Protein AF-A0A9W6ATG1-F1 (afdb_monomer_lite)

Foldseek 3Di:
DVVVVLVLLVQLDDPLCNLVVVLVVVLVVLVVLLVLLVLLLVLVVPDDPCSVVVSVVVVVVVVVVVVVVVVPDQDRLLVCLVVVNLVSSLVNLCVSVVHDSPPPVSVVVSVVSNCVVVVCPDDDDPVCLPPDDPVVNVVVVVVVVVVVVVVVVVCPVVCSVCQLVCCCPVVVDDSSVSSVVSSVVSVVVSVVSVVPNPDPPPPPDD

Secondary structure (DSSP, 8-state):
-TTHHHHHHHHHS-TTTHHHHHHHHHHHHHHHHHHHHHHHHHHTTS-STHHHHHHHHHHHHHHHHHHHHHTTSPPPHHHHHHTT-HHHHHHHHHHHHT--TT-HHHHHHHHHHHHHHHT-PPP--GGGTTS--TT-HHHHHHHHHHHHHHHHHTTHHHHHHHHHHHHHHTT---HHHHHHHHHHHHHHHHHHHHHTSPP-------

Sequence (206 aa):
MTTTVPVYQAELCEARKRGMYVCTQPLAVGVGITIAYWYDYGMSYVDGPINWRLPIASQVIIAILVIILILGLPENPRWLCRQHRRQEALQVLSDFYDLPLDHPTVTQEAENIFRAIDDGRPEYKWSEIFKKDELHTGRRILLAYGLQFTNQMGGAPLIVTYVTTVLEDNVGLDAKLSLLLSGVIQLMFVIGAEEFRPIPTAATER

pLDDT: mean 77.66, std 10.46, range [37.69, 90.88]

Organism: Aspergillus tubingensis (NCBI:txid5068)

Radius of gyration: 22.86 Å; chains: 1; bounding box: 51×44×65 Å

Structure (mmCIF, N/CA/C/O backbone):
data_AF-A0A9W6ATG1-F1
#
_entry.id   AF-A0A9W6ATG1-F1
#
loop_
_atom_site.group_PDB
_atom_site.id
_atom_site.type_symbol
_atom_site.label_atom_id
_atom_site.label_alt_id
_atom_site.label_comp_id
_atom_site.label_asym_id
_atom_site.label_entity_id
_atom_site.label_seq_id
_atom_site.pdbx_PDB_ins_code
_atom_site.Cartn_x
_atom_site.Cartn_y
_atom_site.Cartn_z
_atom_site.occupancy
_atom_site.B_iso_or_equiv
_atom_site.auth_seq_id
_atom_site.auth_comp_id
_atom_site.auth_asym_id
_atom_site.auth_atom_id
_atom_site.pdbx_PDB_model_num
ATOM 1 N N . MET A 1 1 ? -9.962 3.388 -3.260 1.00 46.47 1 MET A N 1
ATOM 2 C CA . MET A 1 1 ? -9.546 2.096 -2.666 1.00 46.47 1 MET A CA 1
ATOM 3 C C . MET A 1 1 ? -8.528 2.232 -1.527 1.00 46.47 1 MET A C 1
ATOM 5 O O . MET A 1 1 ? -8.363 1.280 -0.782 1.00 46.47 1 MET A O 1
ATOM 9 N N . THR A 1 2 ? -7.889 3.390 -1.319 1.00 53.38 2 THR A N 1
ATOM 10 C CA . THR A 1 2 ? -6.839 3.568 -0.294 1.00 53.38 2 THR A CA 1
ATOM 11 C C . THR A 1 2 ? -7.344 3.798 1.130 1.00 53.38 2 THR A C 1
ATOM 13 O O . THR A 1 2 ? -6.569 3.643 2.063 1.00 53.38 2 THR A O 1
ATOM 16 N N . THR A 1 3 ? -8.617 4.148 1.328 1.00 62.12 3 THR A N 1
ATOM 17 C CA . THR A 1 3 ? -9.191 4.321 2.673 1.00 62.12 3 THR A CA 1
ATOM 18 C C . THR A 1 3 ? -9.769 3.028 3.237 1.00 62.12 3 THR A C 1
ATOM 20 O O . THR A 1 3 ? -9.717 2.812 4.439 1.00 62.12 3 THR A O 1
ATOM 23 N N . THR A 1 4 ? -10.280 2.140 2.383 1.00 66.50 4 THR A N 1
ATOM 24 C CA . THR A 1 4 ? -10.968 0.916 2.814 1.00 66.50 4 THR A CA 1
ATOM 25 C C . THR A 1 4 ? -10.006 -0.139 3.351 1.00 66.50 4 THR A C 1
ATOM 27 O O . THR A 1 4 ? -10.291 -0.739 4.377 1.00 66.50 4 THR A O 1
ATOM 30 N N . VAL A 1 5 ? -8.855 -0.338 2.703 1.00 69.25 5 VAL A N 1
ATOM 31 C CA . VAL A 1 5 ? -7.861 -1.351 3.104 1.00 69.25 5 VAL A CA 1
ATOM 32 C C . VAL A 1 5 ? -7.287 -1.103 4.506 1.00 69.25 5 VAL A C 1
ATOM 34 O O . VAL A 1 5 ? -7.370 -2.012 5.330 1.00 69.25 5 VAL A O 1
ATOM 37 N N . PRO A 1 6 ? -6.760 0.092 4.842 1.00 66.81 6 PRO A N 1
ATOM 38 C CA . PRO A 1 6 ? -6.225 0.335 6.179 1.00 66.81 6 PRO A CA 1
ATOM 39 C C . PRO A 1 6 ? -7.318 0.353 7.249 1.00 66.81 6 PRO A C 1
ATOM 41 O O . PRO A 1 6 ? -7.046 -0.017 8.384 1.00 66.81 6 PRO A O 1
ATOM 44 N N . VAL A 1 7 ? -8.553 0.744 6.908 1.00 73.00 7 VAL A N 1
ATOM 45 C CA . VAL A 1 7 ? -9.693 0.660 7.835 1.00 73.00 7 VAL A CA 1
ATOM 46 C C . VAL A 1 7 ? -10.040 -0.800 8.112 1.00 73.00 7 VAL A C 1
ATOM 48 O O . VAL A 1 7 ? -10.084 -1.189 9.272 1.00 73.00 7 VAL A O 1
ATOM 51 N N . TYR A 1 8 ? -10.164 -1.627 7.073 1.00 71.69 8 TYR A N 1
ATOM 52 C CA . TYR A 1 8 ? -10.400 -3.065 7.202 1.00 71.69 8 TYR A CA 1
ATOM 53 C C . TYR A 1 8 ? -9.298 -3.752 8.021 1.00 71.69 8 TYR A C 1
ATOM 55 O O . TYR A 1 8 ? -9.581 -4.512 8.944 1.00 71.69 8 TYR A O 1
ATOM 63 N N . GLN A 1 9 ? -8.032 -3.420 7.753 1.00 69.50 9 GLN A N 1
ATOM 64 C CA . GLN A 1 9 ? -6.904 -3.918 8.537 1.00 69.50 9 GLN A CA 1
ATOM 65 C C . GLN A 1 9 ? -6.949 -3.423 9.982 1.00 69.50 9 GLN A C 1
ATOM 67 O O . GLN A 1 9 ? -6.769 -4.222 10.890 1.00 69.50 9 GLN A O 1
ATOM 72 N N . ALA A 1 10 ? -7.204 -2.140 10.237 1.00 67.81 10 ALA A N 1
ATOM 73 C CA . ALA A 1 10 ? -7.292 -1.625 11.601 1.00 67.81 10 ALA A CA 1
ATOM 74 C C . ALA A 1 10 ? -8.446 -2.271 12.382 1.00 67.81 10 ALA A C 1
ATOM 76 O O . ALA A 1 10 ? -8.312 -2.503 13.581 1.00 67.81 10 ALA A O 1
ATOM 77 N N . GLU A 1 11 ? -9.557 -2.575 11.718 1.00 69.62 11 GLU A N 1
ATOM 78 C CA . GLU A 1 11 ? -10.749 -3.159 12.332 1.00 69.62 11 GLU A CA 1
ATOM 79 C C . GLU A 1 11 ? -10.598 -4.648 12.629 1.00 69.62 11 GLU A C 1
ATOM 81 O O . GLU A 1 11 ? -11.068 -5.081 13.676 1.00 69.62 11 GLU A O 1
ATOM 86 N N . LEU A 1 12 ? -9.903 -5.400 11.773 1.00 66.00 12 LEU A N 1
ATOM 87 C CA . LEU A 1 12 ? -9.610 -6.810 12.026 1.00 66.00 12 LEU A CA 1
ATOM 88 C C . LEU A 1 12 ? -8.374 -7.005 12.903 1.00 66.00 12 LEU A C 1
ATOM 90 O O . LEU A 1 12 ? -8.323 -7.940 13.680 1.00 66.00 12 LEU A O 1
ATOM 94 N N . CYS A 1 13 ? -7.361 -6.144 12.841 1.00 63.78 13 CYS A N 1
ATOM 95 C CA . CYS A 1 13 ? -6.124 -6.390 13.577 1.00 63.78 13 CYS A CA 1
ATOM 96 C C . CYS A 1 13 ? -6.298 -6.220 15.089 1.00 63.78 13 CYS A C 1
ATOM 98 O O . CYS A 1 13 ? -6.646 -5.140 15.580 1.00 63.78 13 CYS A O 1
ATOM 100 N N . GLU A 1 14 ? -5.899 -7.258 15.823 1.00 64.31 14 GLU A N 1
ATOM 101 C CA . GLU A 1 14 ? -5.725 -7.234 17.271 1.00 64.31 14 GLU A CA 1
ATOM 102 C C . GLU A 1 14 ? -4.800 -6.077 17.689 1.00 64.31 14 GLU A C 1
ATOM 104 O O . GLU A 1 14 ? -3.749 -5.847 17.076 1.00 64.31 14 GLU A O 1
ATOM 109 N N . ALA A 1 15 ? -5.167 -5.352 18.754 1.00 62.50 15 ALA A N 1
ATOM 110 C CA . ALA A 1 15 ? -4.489 -4.125 19.183 1.00 62.50 15 ALA A CA 1
ATOM 111 C C . ALA A 1 15 ? -2.963 -4.278 19.336 1.00 62.50 15 ALA A C 1
ATOM 113 O O . ALA A 1 15 ? -2.217 -3.348 19.030 1.00 62.50 15 ALA A O 1
ATOM 114 N N . ARG A 1 16 ? -2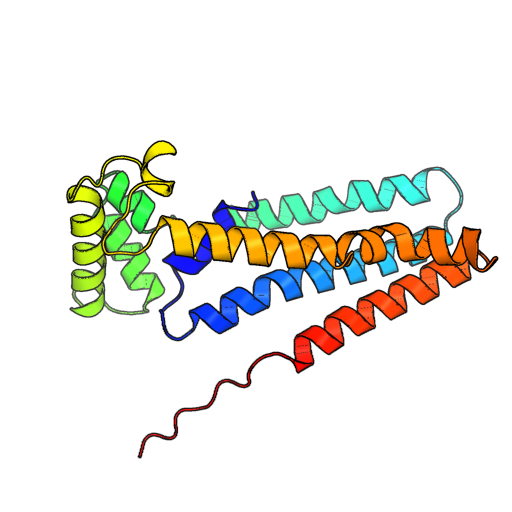.496 -5.471 19.732 1.00 65.94 16 ARG A N 1
ATOM 115 C CA . ARG A 1 16 ? -1.076 -5.805 19.911 1.00 65.94 16 ARG A CA 1
ATOM 116 C C . ARG A 1 16 ? -0.294 -5.916 18.596 1.00 65.94 16 ARG A C 1
ATOM 118 O O . ARG A 1 16 ? 0.891 -5.599 18.572 1.00 65.94 16 ARG A O 1
ATOM 125 N N . LYS A 1 17 ? -0.930 -6.352 17.504 1.00 67.44 17 LYS A N 1
ATOM 126 C CA . LYS A 1 17 ? -0.271 -6.594 16.204 1.00 67.44 17 LYS A CA 1
ATOM 127 C C . LYS A 1 17 ? -0.505 -5.476 15.186 1.00 67.44 17 LYS A C 1
ATOM 129 O O . LYS A 1 17 ? 0.176 -5.442 14.162 1.00 67.44 17 LYS A O 1
ATOM 134 N N . ARG A 1 18 ? -1.407 -4.527 15.473 1.00 68.69 18 ARG A N 1
ATOM 135 C CA . ARG A 1 18 ? -1.742 -3.390 14.591 1.00 68.69 18 ARG A CA 1
ATOM 136 C C . ARG A 1 18 ? -0.519 -2.666 14.025 1.00 68.69 18 ARG A C 1
ATOM 138 O O . ARG A 1 18 ? -0.483 -2.412 12.829 1.00 68.69 18 ARG A O 1
ATOM 145 N N . GLY A 1 19 ? 0.499 -2.392 14.845 1.00 65.94 19 GLY A N 1
ATOM 146 C CA . GLY A 1 19 ? 1.717 -1.709 14.388 1.00 65.94 19 GLY A CA 1
ATOM 147 C C . GLY A 1 19 ? 2.466 -2.465 13.283 1.00 65.94 19 GLY A C 1
ATOM 148 O O . GLY A 1 19 ? 2.900 -1.862 12.307 1.00 65.94 19 GLY A O 1
ATOM 149 N N . MET A 1 20 ? 2.544 -3.795 13.380 1.00 69.06 20 MET A N 1
ATOM 150 C CA . MET A 1 20 ? 3.215 -4.631 12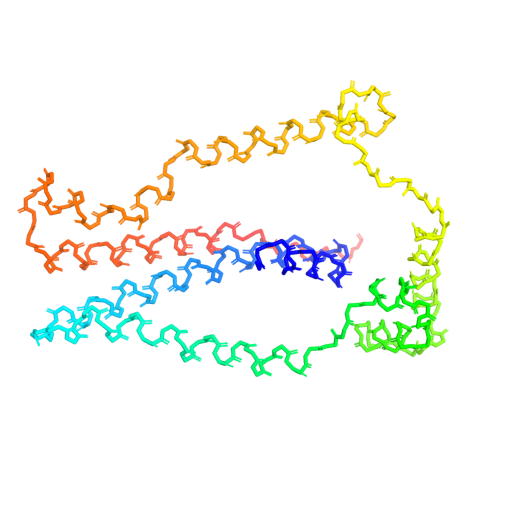.381 1.00 69.06 20 MET A CA 1
ATOM 151 C C . MET A 1 20 ? 2.460 -4.635 11.046 1.00 69.06 20 MET A C 1
ATOM 153 O O . MET A 1 20 ? 3.070 -4.482 9.985 1.00 69.06 20 MET A O 1
ATOM 157 N N . TYR A 1 21 ? 1.132 -4.768 11.084 1.00 72.00 21 TYR A N 1
ATOM 158 C CA . TYR A 1 21 ? 0.308 -4.745 9.873 1.00 72.00 21 TYR A CA 1
ATOM 159 C C . TYR A 1 21 ? 0.347 -3.378 9.181 1.00 72.00 21 TYR A C 1
ATOM 161 O O . TYR A 1 21 ? 0.515 -3.319 7.962 1.00 72.00 21 TYR A O 1
ATOM 169 N N . VAL A 1 22 ? 0.331 -2.287 9.956 1.00 71.19 22 VAL A N 1
ATOM 170 C CA . VAL A 1 22 ? 0.460 -0.916 9.436 1.00 71.19 22 VAL A CA 1
ATOM 171 C C . VAL A 1 22 ? 1.791 -0.707 8.707 1.00 71.19 22 VAL A C 1
ATOM 173 O O . VAL A 1 22 ? 1.800 -0.094 7.644 1.00 71.19 22 VAL A O 1
ATOM 176 N N . CYS A 1 23 ? 2.901 -1.259 9.207 1.00 72.50 23 CYS A N 1
ATOM 177 C CA . CYS A 1 23 ? 4.199 -1.190 8.521 1.00 72.50 23 CYS A CA 1
ATOM 178 C C . CYS A 1 23 ? 4.280 -2.086 7.273 1.00 72.50 23 CYS A C 1
ATOM 180 O O . CYS A 1 23 ? 5.081 -1.831 6.380 1.00 72.50 23 CYS A O 1
ATOM 182 N N . THR A 1 24 ? 3.459 -3.132 7.182 1.00 77.69 24 THR A N 1
ATOM 183 C CA . THR A 1 24 ? 3.503 -4.087 6.061 1.00 77.69 24 THR A CA 1
ATOM 184 C C . THR A 1 24 ? 2.875 -3.512 4.790 1.00 77.69 24 THR A C 1
ATOM 186 O O . THR A 1 24 ? 3.322 -3.823 3.688 1.00 77.69 24 THR A O 1
ATOM 189 N N . GLN A 1 25 ? 1.884 -2.627 4.924 1.00 78.56 25 GLN A N 1
ATOM 190 C CA . GLN A 1 25 ? 1.238 -1.972 3.785 1.00 78.56 25 GLN A CA 1
ATOM 191 C C . GLN A 1 25 ? 2.210 -1.127 2.928 1.00 78.56 25 GLN A C 1
ATOM 193 O O . GLN A 1 25 ? 2.292 -1.379 1.726 1.00 78.56 25 GLN A O 1
ATOM 198 N N . PRO A 1 26 ? 2.959 -0.144 3.473 1.00 78.19 26 PRO A N 1
ATOM 199 C CA . PRO A 1 26 ? 3.900 0.642 2.674 1.00 78.19 26 PRO A CA 1
ATOM 200 C C . PRO A 1 26 ? 5.060 -0.201 2.127 1.00 78.19 26 PRO A C 1
ATOM 202 O O . PRO A 1 26 ? 5.523 0.078 1.025 1.00 78.19 26 PRO A O 1
ATOM 205 N N . LEU A 1 27 ? 5.477 -1.264 2.829 1.00 82.62 27 LEU A N 1
ATOM 206 C CA . LEU A 1 27 ? 6.459 -2.222 2.309 1.00 82.62 27 LEU A CA 1
ATOM 207 C C . LEU A 1 27 ? 5.946 -2.933 1.052 1.00 82.62 27 LEU A C 1
ATOM 209 O O . LEU A 1 27 ? 6.652 -2.982 0.050 1.00 82.62 27 LEU A O 1
ATOM 213 N N . ALA A 1 28 ? 4.705 -3.428 1.070 1.00 83.62 28 ALA A N 1
ATOM 214 C CA . ALA A 1 28 ? 4.098 -4.072 -0.095 1.00 83.62 28 ALA A CA 1
ATOM 215 C C . ALA A 1 28 ? 3.990 -3.113 -1.295 1.00 83.62 28 ALA A C 1
ATOM 217 O O . ALA A 1 28 ? 4.250 -3.511 -2.430 1.00 83.62 28 ALA A O 1
ATOM 218 N N . VAL A 1 29 ? 3.662 -1.839 -1.044 1.00 84.06 29 VAL A N 1
ATOM 219 C CA . VAL A 1 29 ? 3.660 -0.797 -2.084 1.00 84.06 29 VAL A CA 1
ATOM 220 C C . VAL A 1 29 ? 5.069 -0.569 -2.636 1.00 84.06 29 VAL A C 1
ATOM 222 O O . VAL A 1 29 ? 5.237 -0.540 -3.853 1.00 84.06 29 VAL A O 1
ATOM 225 N N . GLY A 1 30 ? 6.081 -0.458 -1.769 1.00 85.69 30 GLY A N 1
ATOM 226 C CA . GLY A 1 30 ? 7.480 -0.298 -2.175 1.00 85.69 30 GLY A CA 1
ATOM 227 C C . GLY A 1 30 ? 7.970 -1.453 -3.047 1.00 85.69 30 GLY A C 1
ATOM 228 O O . GLY A 1 30 ? 8.478 -1.218 -4.138 1.00 85.69 30 GLY A O 1
ATOM 229 N N . VAL A 1 31 ? 7.723 -2.698 -2.627 1.00 87.38 31 VAL A N 1
ATOM 230 C CA . VAL A 1 31 ? 8.052 -3.904 -3.407 1.00 87.38 31 VAL A CA 1
ATOM 231 C C . VAL A 1 31 ? 7.367 -3.884 -4.777 1.00 87.38 31 VAL A C 1
ATOM 233 O O . VAL A 1 31 ? 8.008 -4.174 -5.786 1.00 87.38 31 VAL A O 1
ATOM 236 N N . GLY A 1 32 ? 6.086 -3.503 -4.836 1.00 87.06 32 GLY A N 1
ATOM 237 C CA . GLY A 1 32 ? 5.352 -3.379 -6.097 1.00 87.06 32 GLY A CA 1
ATOM 238 C C . GLY A 1 32 ? 5.969 -2.350 -7.049 1.00 87.06 32 GLY A C 1
ATOM 239 O O . GLY A 1 32 ? 6.125 -2.632 -8.236 1.00 87.06 32 GLY A O 1
ATOM 240 N N . ILE A 1 33 ? 6.381 -1.190 -6.524 1.00 86.69 33 ILE A N 1
ATOM 241 C CA . ILE A 1 33 ? 7.082 -0.153 -7.295 1.00 86.69 33 ILE A CA 1
ATOM 242 C C . ILE A 1 33 ? 8.424 -0.686 -7.809 1.00 86.69 33 ILE A C 1
ATOM 244 O O . ILE A 1 33 ? 8.723 -0.533 -8.990 1.00 86.69 33 ILE A O 1
ATOM 248 N N . THR A 1 34 ? 9.214 -1.361 -6.971 1.00 87.06 34 THR A N 1
ATOM 249 C CA . THR A 1 34 ? 10.497 -1.948 -7.385 1.00 87.06 34 THR A CA 1
ATOM 250 C C . THR A 1 34 ? 10.312 -2.959 -8.517 1.00 87.06 34 THR A C 1
ATOM 252 O O . THR A 1 34 ? 11.019 -2.879 -9.518 1.00 87.06 34 THR A O 1
ATOM 255 N N . ILE A 1 35 ? 9.338 -3.871 -8.409 1.00 88.56 35 ILE A N 1
ATOM 256 C CA . ILE A 1 35 ? 9.039 -4.847 -9.471 1.00 88.56 35 ILE A CA 1
ATOM 257 C C . ILE A 1 35 ? 8.654 -4.134 -10.772 1.00 88.56 35 ILE A C 1
ATOM 259 O O . ILE A 1 35 ? 9.136 -4.530 -11.831 1.00 88.56 35 ILE A O 1
ATOM 263 N N . ALA A 1 36 ? 7.840 -3.076 -10.703 1.00 87.25 36 ALA A N 1
ATOM 264 C CA . ALA A 1 36 ? 7.462 -2.293 -11.878 1.00 87.25 36 ALA A CA 1
ATOM 265 C C . ALA A 1 36 ? 8.686 -1.661 -12.563 1.00 87.25 36 ALA A C 1
ATOM 267 O O . ALA A 1 36 ? 8.847 -1.812 -13.769 1.00 87.25 36 ALA A O 1
ATOM 268 N N . TYR A 1 37 ? 9.606 -1.066 -11.798 1.00 85.44 37 TYR A N 1
ATOM 269 C CA . TYR A 1 37 ? 10.844 -0.492 -12.339 1.00 85.44 37 TYR A CA 1
ATOM 270 C C . TYR A 1 37 ? 11.738 -1.528 -13.036 1.00 85.44 37 TYR A C 1
ATOM 272 O O . TYR A 1 37 ? 12.278 -1.264 -14.110 1.00 85.44 37 TYR A O 1
ATOM 280 N N . TRP A 1 38 ? 11.881 -2.723 -12.456 1.00 85.94 38 TRP A N 1
ATOM 281 C CA . TRP A 1 38 ? 12.635 -3.814 -13.084 1.00 85.94 38 TRP A CA 1
ATOM 282 C C . TRP A 1 38 ? 11.932 -4.377 -14.320 1.00 85.94 38 TRP A C 1
ATOM 284 O O . TRP A 1 38 ? 12.590 -4.757 -15.290 1.00 85.94 38 TRP A O 1
ATOM 294 N N . TYR A 1 39 ? 10.602 -4.408 -14.306 1.00 86.25 39 TYR A N 1
ATOM 295 C CA . TYR A 1 39 ? 9.802 -4.813 -15.454 1.00 86.25 39 TYR A CA 1
ATOM 296 C C . TYR A 1 39 ? 9.943 -3.821 -16.617 1.00 86.25 39 TYR A C 1
ATOM 298 O O . TYR A 1 39 ? 10.200 -4.236 -17.747 1.00 86.25 39 TYR A O 1
ATOM 306 N N . ASP A 1 40 ? 9.871 -2.519 -16.336 1.00 84.56 40 ASP A N 1
ATOM 307 C CA . ASP A 1 40 ? 10.075 -1.452 -17.322 1.00 84.56 40 ASP A CA 1
ATOM 308 C C . ASP A 1 40 ? 11.505 -1.465 -17.877 1.00 84.56 40 ASP A C 1
ATOM 310 O O . ASP A 1 40 ? 11.710 -1.315 -19.084 1.00 84.56 40 ASP A O 1
ATOM 314 N N . TYR A 1 41 ? 12.502 -1.748 -17.032 1.00 84.50 41 TYR A N 1
ATOM 315 C CA . TYR A 1 41 ? 13.873 -1.974 -17.486 1.00 84.50 41 TYR A CA 1
ATOM 316 C C . TYR A 1 41 ? 13.974 -3.168 -18.447 1.00 84.50 41 TYR A C 1
ATOM 318 O O . TYR A 1 41 ? 14.598 -3.054 -19.501 1.00 84.50 41 TYR A O 1
ATOM 326 N N . GLY A 1 42 ? 13.317 -4.292 -18.144 1.00 83.88 42 GLY A N 1
ATOM 327 C CA . GLY A 1 42 ? 13.258 -5.449 -19.045 1.00 83.88 42 GLY A CA 1
ATOM 328 C C . GLY A 1 42 ? 12.588 -5.129 -20.386 1.00 83.88 42 GLY A C 1
ATOM 329 O O . GLY A 1 42 ? 13.069 -5.545 -21.441 1.00 83.88 42 GLY A O 1
ATOM 330 N N . MET A 1 43 ? 11.526 -4.323 -20.363 1.00 84.06 43 MET A N 1
ATOM 331 C CA . MET A 1 43 ? 10.820 -3.880 -21.570 1.00 84.06 43 MET A CA 1
ATOM 332 C C . MET A 1 43 ? 11.586 -2.820 -22.374 1.00 84.06 43 MET A C 1
ATOM 334 O O . MET A 1 43 ? 11.305 -2.654 -23.559 1.00 84.06 43 MET A O 1
ATOM 338 N N . SER A 1 44 ? 12.597 -2.162 -21.794 1.00 81.25 44 SER A N 1
ATOM 339 C CA . SER A 1 44 ? 13.460 -1.199 -22.503 1.00 81.25 44 SER A CA 1
ATOM 340 C C . SER A 1 44 ? 14.328 -1.827 -23.607 1.00 81.25 44 SER A C 1
ATOM 342 O O . SER A 1 44 ? 14.864 -1.117 -24.458 1.00 81.25 44 SER A O 1
ATOM 344 N N . TYR A 1 45 ? 14.464 -3.158 -23.619 1.00 81.06 45 TYR A N 1
ATOM 345 C CA . TYR A 1 45 ? 15.158 -3.910 -24.671 1.00 81.06 45 TYR A CA 1
ATOM 346 C C . TYR A 1 45 ? 14.255 -4.272 -25.855 1.00 81.06 45 TYR A C 1
ATOM 348 O O . TYR A 1 45 ? 14.748 -4.782 -26.861 1.00 81.06 45 TYR A O 1
ATOM 356 N N . VAL A 1 46 ? 12.945 -4.049 -25.732 1.00 82.69 46 VAL A N 1
ATOM 357 C CA . VAL A 1 46 ? 11.965 -4.364 -26.768 1.00 82.69 46 VAL A CA 1
ATOM 358 C C . VAL A 1 46 ? 11.648 -3.095 -27.548 1.00 82.69 46 VAL A C 1
ATOM 360 O O . VAL A 1 46 ? 11.201 -2.099 -26.981 1.00 82.69 46 VAL A O 1
ATOM 363 N N . ASP A 1 47 ? 11.847 -3.136 -28.862 1.00 77.69 47 ASP A N 1
ATOM 364 C CA . ASP A 1 47 ? 11.536 -2.007 -29.732 1.00 77.69 47 ASP A CA 1
ATOM 365 C C . ASP A 1 47 ? 10.040 -1.938 -30.082 1.00 77.69 47 ASP A C 1
ATOM 367 O O . ASP A 1 47 ? 9.342 -2.946 -30.230 1.00 77.69 47 ASP A O 1
ATOM 371 N N . GLY A 1 48 ? 9.548 -0.712 -30.270 1.00 82.50 48 GLY A N 1
ATOM 372 C CA . GLY A 1 48 ? 8.183 -0.433 -30.715 1.00 82.50 48 GLY A CA 1
ATOM 373 C C . GLY A 1 48 ? 7.183 -0.170 -29.581 1.00 82.50 48 GLY A C 1
ATOM 374 O O . GLY A 1 48 ? 7.520 -0.231 -28.404 1.00 82.50 48 GLY A O 1
ATOM 375 N N . PRO A 1 49 ? 5.910 0.117 -29.915 1.00 81.38 49 PRO A N 1
ATOM 376 C CA . PRO A 1 49 ? 4.901 0.599 -28.962 1.00 81.38 49 PRO A CA 1
ATOM 377 C C . PRO A 1 49 ? 4.490 -0.432 -27.902 1.00 81.38 49 PRO A C 1
ATOM 379 O O . PRO A 1 49 ? 3.688 -0.126 -27.023 1.00 81.38 49 PRO A O 1
ATOM 382 N N . ILE A 1 50 ? 4.985 -1.666 -27.998 1.00 82.50 50 ILE A N 1
ATOM 383 C CA . ILE A 1 50 ? 4.731 -2.712 -27.011 1.00 82.50 50 ILE A CA 1
ATOM 384 C C . ILE A 1 50 ? 5.494 -2.467 -25.702 1.00 82.50 50 ILE A C 1
ATOM 386 O O . ILE A 1 50 ? 5.016 -2.891 -24.651 1.00 82.50 50 ILE A O 1
ATOM 390 N N . ASN A 1 51 ? 6.612 -1.734 -25.750 1.00 82.38 51 ASN A N 1
ATOM 391 C CA . ASN A 1 51 ? 7.470 -1.455 -24.598 1.00 82.38 51 ASN A CA 1
ATOM 392 C C . ASN A 1 51 ? 6.748 -0.727 -23.454 1.00 82.38 51 ASN A C 1
ATOM 394 O O . ASN A 1 51 ? 6.938 -1.090 -22.302 1.00 82.38 51 ASN A O 1
ATOM 398 N N . TRP A 1 52 ? 5.866 0.225 -23.760 1.00 79.69 52 TRP A N 1
ATOM 399 C CA . TRP A 1 52 ? 5.095 0.977 -22.767 1.00 79.69 52 TRP A CA 1
ATOM 400 C C . TRP A 1 52 ? 3.675 0.431 -22.581 1.00 79.69 52 TRP A C 1
ATOM 402 O O . TRP A 1 52 ? 3.078 0.584 -21.518 1.00 79.69 52 TRP A O 1
ATOM 412 N N . ARG A 1 53 ? 3.110 -0.240 -23.594 1.00 85.56 53 ARG A N 1
ATOM 413 C CA . ARG A 1 53 ? 1.750 -0.801 -23.509 1.00 85.56 53 ARG A CA 1
ATOM 414 C C . ARG A 1 53 ? 1.686 -2.043 -22.634 1.00 85.56 53 ARG A C 1
ATOM 416 O O . ARG A 1 53 ? 0.705 -2.221 -21.920 1.00 85.56 53 ARG A O 1
ATOM 423 N N . LEU A 1 54 ? 2.698 -2.906 -22.705 1.00 85.50 54 LEU A N 1
ATOM 424 C CA . LEU A 1 54 ? 2.704 -4.184 -21.998 1.00 85.50 54 LEU A CA 1
ATOM 425 C C . LEU A 1 54 ? 2.852 -4.022 -20.468 1.00 85.50 54 LEU A C 1
ATOM 427 O O . LEU A 1 54 ? 2.107 -4.700 -19.764 1.00 85.50 54 LEU A O 1
ATOM 431 N N . PRO A 1 55 ? 3.702 -3.120 -19.927 1.00 84.62 55 PRO A N 1
ATOM 432 C CA . PRO A 1 55 ? 3.703 -2.789 -18.495 1.00 84.62 55 PRO A CA 1
ATOM 433 C C . PRO A 1 55 ? 2.389 -2.229 -17.977 1.00 84.62 55 PRO A C 1
ATOM 435 O O . PRO A 1 55 ? 1.945 -2.584 -16.891 1.00 84.62 55 PRO A O 1
ATOM 438 N N . ILE A 1 56 ? 1.720 -1.387 -18.763 1.00 84.88 56 ILE A N 1
ATOM 439 C CA . ILE A 1 56 ? 0.418 -0.848 -18.364 1.00 84.88 56 ILE A CA 1
ATOM 440 C C . ILE A 1 56 ? -0.641 -1.957 -18.395 1.00 84.88 56 ILE A C 1
ATOM 442 O O . ILE A 1 56 ? -1.437 -2.088 -17.469 1.00 84.88 56 ILE A O 1
ATOM 446 N N . ALA A 1 57 ? -0.638 -2.796 -19.433 1.00 86.81 57 ALA A N 1
ATOM 447 C CA . ALA A 1 57 ? -1.596 -3.889 -19.569 1.00 86.81 57 ALA A CA 1
ATOM 448 C C . ALA A 1 57 ? -1.405 -4.987 -18.508 1.00 86.81 57 ALA A C 1
ATOM 450 O O . ALA A 1 57 ? -2.391 -5.562 -18.045 1.00 86.81 57 ALA A O 1
ATOM 451 N N . SER A 1 58 ? -0.170 -5.268 -18.081 1.00 86.19 58 SER A N 1
ATOM 452 C CA . SER A 1 58 ? 0.108 -6.289 -17.063 1.00 86.19 58 SER A CA 1
ATOM 453 C C . SER A 1 58 ? -0.469 -5.931 -15.687 1.00 86.19 58 SER A C 1
ATOM 455 O O . SER A 1 58 ? -0.781 -6.834 -14.909 1.00 86.19 58 SER A O 1
ATOM 457 N N . GLN A 1 59 ? -0.742 -4.648 -15.412 1.00 86.50 59 GLN A N 1
ATOM 458 C CA . GLN A 1 59 ? -1.448 -4.216 -14.197 1.00 86.50 59 GLN A CA 1
ATOM 459 C C . GLN A 1 59 ? -2.842 -4.848 -14.078 1.00 86.50 59 GLN A C 1
ATOM 461 O O . GLN A 1 59 ? -3.298 -5.134 -12.970 1.00 86.50 59 GLN A O 1
ATOM 466 N N . VAL A 1 60 ? -3.504 -5.128 -15.207 1.00 88.69 60 VAL A N 1
ATOM 467 C CA . VAL A 1 60 ? -4.823 -5.780 -15.231 1.00 88.69 60 VAL A CA 1
ATOM 468 C C . VAL A 1 60 ? -4.748 -7.195 -14.657 1.00 88.69 60 VAL A C 1
ATOM 470 O O . VAL A 1 60 ? -5.664 -7.617 -13.958 1.00 88.69 60 VAL A O 1
ATOM 473 N N . ILE A 1 61 ? -3.645 -7.914 -14.885 1.00 88.12 61 ILE A N 1
ATOM 474 C CA . ILE A 1 61 ? -3.443 -9.268 -14.350 1.00 88.12 61 ILE A CA 1
ATOM 475 C C . ILE A 1 61 ? -3.414 -9.223 -12.819 1.00 88.12 61 ILE A C 1
ATOM 477 O O . ILE A 1 61 ? -4.101 -10.003 -12.159 1.00 88.12 61 ILE A O 1
ATOM 481 N N . ILE A 1 62 ? -2.672 -8.265 -12.256 1.00 86.31 62 ILE A N 1
ATOM 482 C CA . ILE A 1 62 ? -2.595 -8.061 -10.804 1.00 86.31 62 ILE A CA 1
ATOM 483 C C . ILE A 1 62 ? -3.966 -7.6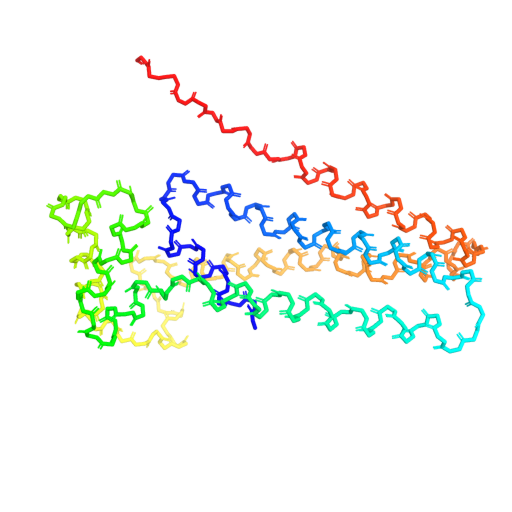47 -10.255 1.00 86.31 62 ILE A C 1
ATOM 485 O O . ILE A 1 62 ? -4.402 -8.176 -9.234 1.00 86.31 62 ILE A O 1
ATOM 489 N N . ALA A 1 63 ? -4.688 -6.762 -10.947 1.00 87.88 63 ALA A N 1
ATOM 490 C CA . ALA A 1 63 ? -6.027 -6.341 -10.539 1.00 87.88 63 ALA A CA 1
ATOM 491 C C . ALA A 1 63 ? -7.028 -7.510 -10.505 1.00 87.88 63 ALA A C 1
ATOM 493 O O . ALA A 1 63 ? -7.772 -7.648 -9.536 1.00 87.88 63 ALA A O 1
ATOM 494 N N . ILE A 1 64 ? -7.021 -8.381 -11.520 1.00 90.88 64 ILE A N 1
ATOM 495 C CA . ILE A 1 64 ? -7.877 -9.577 -11.563 1.00 90.88 64 ILE A CA 1
ATOM 496 C C . ILE A 1 64 ? -7.530 -10.528 -10.415 1.00 90.88 64 ILE A C 1
ATOM 498 O O . ILE A 1 64 ? -8.431 -11.019 -9.738 1.00 90.88 64 ILE A O 1
ATOM 502 N N . LEU A 1 65 ? -6.239 -10.752 -10.156 1.00 88.88 65 LEU A N 1
ATOM 503 C CA . LEU A 1 65 ? -5.791 -11.589 -9.043 1.00 88.88 65 LEU A CA 1
ATOM 504 C C . LEU A 1 65 ? -6.289 -11.047 -7.696 1.00 88.88 65 LEU A C 1
ATOM 506 O O . LEU A 1 65 ? -6.782 -11.812 -6.869 1.00 88.88 65 LEU A O 1
ATOM 510 N N . VAL A 1 66 ? -6.224 -9.729 -7.492 1.00 86.44 66 VAL A N 1
ATOM 511 C CA . VAL A 1 66 ? -6.749 -9.078 -6.283 1.00 86.44 66 VAL A CA 1
ATOM 512 C C . VAL A 1 66 ? -8.267 -9.230 -6.178 1.00 86.44 66 VAL A C 1
ATOM 514 O O . VAL A 1 66 ? -8.763 -9.510 -5.091 1.00 86.44 66 VAL A O 1
ATOM 517 N N . ILE A 1 67 ? -9.014 -9.104 -7.280 1.00 88.31 67 ILE A N 1
ATOM 518 C CA . ILE A 1 67 ? -10.472 -9.318 -7.280 1.00 88.31 67 ILE A CA 1
ATOM 519 C C . ILE A 1 67 ? -10.805 -10.746 -6.842 1.00 88.31 67 ILE A C 1
ATOM 521 O O . ILE A 1 67 ? -11.661 -10.931 -5.982 1.00 88.31 67 ILE A O 1
ATOM 525 N N . ILE A 1 68 ? -10.104 -11.746 -7.382 1.00 90.06 68 ILE A N 1
ATOM 526 C CA . ILE A 1 68 ? -10.298 -13.152 -7.002 1.00 90.06 68 ILE A CA 1
ATOM 527 C C . ILE A 1 68 ? -10.001 -13.355 -5.512 1.00 90.06 68 ILE A C 1
ATOM 529 O O . ILE A 1 68 ? -10.758 -14.043 -4.831 1.00 90.06 68 ILE A O 1
ATOM 533 N N . LEU A 1 69 ? -8.942 -12.726 -4.992 1.00 85.88 69 LEU A N 1
ATOM 534 C CA . LEU A 1 69 ? -8.592 -12.807 -3.575 1.00 85.88 69 LEU A CA 1
ATOM 535 C C . LEU A 1 69 ? -9.683 -12.195 -2.683 1.00 85.88 69 LEU A C 1
ATOM 537 O O . LEU A 1 69 ? -10.058 -12.798 -1.681 1.00 85.88 69 LEU A O 1
ATOM 541 N N . ILE A 1 70 ? -10.218 -11.028 -3.060 1.00 84.56 70 ILE A N 1
ATOM 542 C CA . ILE A 1 70 ? -11.267 -10.324 -2.305 1.00 84.56 70 ILE A CA 1
ATOM 543 C C . ILE A 1 70 ? -12.546 -11.160 -2.204 1.00 84.56 70 ILE A C 1
ATOM 545 O O . ILE A 1 70 ? -13.183 -11.142 -1.157 1.00 84.56 70 ILE A O 1
ATOM 549 N N . LEU A 1 71 ? -12.899 -11.931 -3.239 1.00 83.31 71 LEU A N 1
ATOM 550 C CA . LEU A 1 71 ? -14.073 -12.814 -3.198 1.00 83.31 71 LEU A CA 1
ATOM 551 C C . LEU A 1 71 ? -13.976 -13.906 -2.116 1.00 83.31 71 LEU A C 1
ATOM 553 O O . LEU A 1 71 ? -15.004 -14.455 -1.728 1.00 83.31 71 LEU A O 1
ATOM 557 N N . GLY A 1 72 ? -12.768 -14.228 -1.641 1.00 80.62 72 GLY A N 1
ATOM 558 C CA . GLY A 1 72 ? -12.537 -15.181 -0.553 1.00 80.62 72 GLY A CA 1
ATOM 559 C C . GLY A 1 72 ? -12.365 -14.550 0.832 1.00 80.62 72 GLY A C 1
ATOM 560 O O . GLY A 1 72 ? -12.201 -15.290 1.800 1.00 80.62 72 GLY A O 1
ATOM 561 N N . LEU A 1 73 ? -12.359 -13.217 0.953 1.00 80.19 73 LEU A N 1
ATOM 562 C CA . LEU A 1 73 ? -12.193 -12.543 2.242 1.00 80.19 73 LEU A CA 1
ATOM 563 C C . LEU A 1 73 ? -13.532 -12.446 2.993 1.00 80.19 73 LEU A C 1
ATOM 565 O O . LEU A 1 73 ? -14.548 -12.109 2.384 1.00 80.19 73 LEU A O 1
ATOM 569 N N . PRO A 1 74 ? -13.546 -12.692 4.318 1.00 77.62 74 PRO A N 1
ATOM 570 C CA . PRO A 1 74 ? -14.742 -12.508 5.123 1.00 77.62 74 PRO A CA 1
ATOM 571 C C . PRO A 1 74 ? -15.140 -11.030 5.172 1.00 77.62 74 PRO A C 1
ATOM 573 O O . PRO A 1 74 ? -14.296 -10.124 5.216 1.00 77.62 74 PRO A O 1
ATOM 576 N N . GLU A 1 75 ? -16.448 -10.797 5.194 1.00 78.81 75 GLU A N 1
ATOM 577 C CA . GLU A 1 75 ? -17.020 -9.460 5.283 1.00 78.81 75 GLU A CA 1
ATOM 578 C C . GLU A 1 75 ? -16.657 -8.803 6.624 1.00 78.81 75 GLU A C 1
ATOM 580 O O . GLU A 1 75 ? -16.485 -9.463 7.647 1.00 78.81 75 GLU A O 1
ATOM 585 N N . ASN A 1 76 ? -16.542 -7.479 6.639 1.00 79.62 76 ASN A N 1
ATOM 586 C CA . ASN A 1 76 ? -16.126 -6.750 7.830 1.00 79.62 76 ASN A CA 1
ATOM 587 C C . ASN A 1 76 ? -17.139 -6.912 8.991 1.00 79.62 76 ASN A C 1
ATOM 589 O O . ASN A 1 76 ? -18.306 -6.528 8.831 1.00 79.62 76 ASN A O 1
ATOM 593 N N . PRO A 1 77 ? -16.717 -7.370 10.190 1.00 74.88 77 PRO A N 1
ATOM 594 C CA . PRO A 1 77 ? -17.618 -7.598 11.320 1.00 74.88 77 PRO A CA 1
ATOM 595 C C . PRO A 1 77 ? -18.369 -6.332 11.753 1.00 74.88 77 PRO A C 1
ATOM 597 O O . PRO A 1 77 ? -19.546 -6.398 12.097 1.00 74.88 77 PRO A O 1
ATOM 600 N N . ARG A 1 78 ? -17.750 -5.145 11.667 1.00 76.19 78 ARG A N 1
ATOM 601 C CA . ARG A 1 78 ? -18.415 -3.874 12.015 1.00 76.19 78 ARG A CA 1
ATOM 602 C C . ARG A 1 78 ? -19.469 -3.470 10.988 1.00 76.19 78 ARG A C 1
ATOM 604 O O . ARG A 1 78 ? -20.489 -2.884 11.355 1.00 76.19 78 ARG A O 1
ATOM 611 N N . TRP A 1 79 ? -19.231 -3.772 9.711 1.00 80.25 79 TRP A N 1
ATOM 612 C CA . TRP A 1 79 ? -20.220 -3.564 8.654 1.00 80.25 79 TRP A CA 1
ATOM 613 C C . TRP A 1 79 ? -21.418 -4.501 8.840 1.00 80.25 79 TRP A C 1
ATOM 615 O O . TRP A 1 79 ? -22.558 -4.041 8.785 1.00 80.25 79 TRP A O 1
ATOM 625 N N . LEU A 1 80 ? -21.172 -5.773 9.173 1.00 80.06 80 LEU A N 1
ATOM 626 C CA . LEU A 1 80 ? -22.225 -6.737 9.510 1.00 80.06 80 LEU A CA 1
ATOM 627 C C . LEU A 1 80 ? -23.046 -6.278 10.727 1.00 80.06 80 LEU A C 1
ATOM 629 O O . LEU A 1 80 ? -24.278 -6.322 10.683 1.00 80.06 80 LEU A O 1
ATOM 633 N N . CYS A 1 81 ? -22.397 -5.741 11.768 1.00 76.81 81 CYS A N 1
ATOM 634 C CA . CYS A 1 81 ? -23.092 -5.148 12.916 1.00 76.81 81 CYS A CA 1
ATOM 635 C C . CYS A 1 81 ? -23.957 -3.938 12.525 1.00 76.81 81 CYS A C 1
ATOM 637 O O . CYS A 1 81 ? -25.084 -3.822 13.005 1.00 76.81 81 CYS A O 1
ATOM 639 N N . ARG A 1 82 ? -23.481 -3.068 11.619 1.00 77.75 82 ARG A N 1
ATOM 640 C CA . ARG A 1 82 ? -24.266 -1.935 11.085 1.00 77.75 82 ARG A CA 1
ATOM 641 C C . ARG A 1 82 ? -25.491 -2.369 10.285 1.00 77.75 82 ARG A C 1
ATOM 643 O O . ARG A 1 82 ? -26.494 -1.671 10.310 1.00 77.75 82 ARG A O 1
ATOM 650 N N . GLN A 1 83 ? -25.420 -3.507 9.602 1.00 81.44 83 GLN A N 1
ATOM 651 C CA . GLN A 1 83 ? -26.548 -4.094 8.870 1.00 81.44 83 GLN A CA 1
ATOM 652 C C . GLN A 1 83 ? -27.474 -4.934 9.770 1.00 81.44 83 GLN A C 1
ATOM 654 O O . GLN A 1 83 ? -28.311 -5.678 9.266 1.00 81.44 83 GLN A O 1
ATOM 659 N N . HIS A 1 84 ? -27.311 -4.864 11.097 1.00 78.38 84 HIS A N 1
ATOM 660 C CA . HIS A 1 84 ? -28.044 -5.664 12.085 1.00 78.38 84 HIS A CA 1
ATOM 661 C C . HIS A 1 84 ? -27.875 -7.195 11.932 1.00 78.38 84 HIS A C 1
ATOM 663 O O . HIS A 1 84 ? -28.653 -7.973 12.488 1.00 78.38 84 HIS A O 1
ATOM 669 N N . ARG A 1 85 ? -26.819 -7.663 11.248 1.00 82.88 85 ARG A N 1
ATOM 670 C CA . ARG A 1 85 ? -26.503 -9.091 11.030 1.00 82.88 85 ARG A CA 1
ATOM 671 C C . ARG A 1 85 ? -25.600 -9.637 12.143 1.00 82.88 85 ARG A C 1
ATOM 673 O O . ARG A 1 85 ? -24.441 -9.981 11.926 1.00 82.88 85 ARG A O 1
ATOM 680 N N . ARG A 1 86 ? -26.132 -9.714 13.369 1.00 79.81 86 ARG A N 1
ATOM 681 C CA . ARG A 1 86 ? -25.365 -10.081 14.583 1.00 79.81 86 ARG A CA 1
ATOM 682 C C . ARG A 1 86 ? -24.750 -11.481 14.554 1.00 79.81 86 ARG A C 1
ATOM 684 O O . ARG A 1 86 ? -23.627 -11.645 15.016 1.00 79.81 86 ARG A O 1
ATOM 691 N N . GLN A 1 87 ? -25.467 -12.477 14.038 1.00 82.56 87 GLN A N 1
ATOM 692 C CA . GLN A 1 87 ? -24.978 -13.862 14.011 1.00 82.56 87 GLN A CA 1
ATOM 693 C C . GLN A 1 87 ? -23.763 -14.026 13.094 1.00 82.56 87 GLN A C 1
ATOM 695 O O . GLN A 1 87 ? -22.801 -14.688 13.464 1.00 82.56 87 GLN A O 1
ATOM 700 N N . GLU A 1 88 ? -23.774 -13.367 11.939 1.00 82.81 88 GLU A N 1
ATOM 701 C CA . GLU A 1 88 ? -22.656 -13.416 10.997 1.00 82.81 88 GLU A CA 1
ATOM 702 C C . GLU A 1 88 ? -21.447 -12.635 11.506 1.00 82.81 88 GLU A C 1
ATOM 704 O O . GLU A 1 88 ? -20.319 -13.089 11.358 1.00 82.81 88 GLU A O 1
ATOM 709 N N . ALA A 1 89 ? -21.669 -11.496 12.173 1.00 80.06 89 ALA A N 1
ATOM 710 C CA . ALA A 1 89 ? -20.585 -10.775 12.832 1.00 80.06 89 ALA A CA 1
ATOM 711 C C . ALA A 1 89 ? -19.895 -11.655 13.891 1.00 80.06 89 ALA A C 1
ATOM 713 O O . ALA A 1 89 ? -18.670 -11.692 13.943 1.00 80.06 89 ALA A O 1
ATOM 714 N N . LEU A 1 90 ? -20.664 -12.408 14.689 1.00 82.44 90 LEU A N 1
ATOM 715 C CA . LEU A 1 90 ? -20.114 -13.357 15.664 1.00 82.44 90 LEU A CA 1
ATOM 716 C C . LEU A 1 90 ? -19.328 -14.491 14.996 1.00 82.44 90 LEU A C 1
ATOM 718 O O . LEU A 1 90 ? -18.269 -14.844 15.503 1.00 82.44 90 LEU A O 1
ATOM 722 N N . GLN A 1 91 ? -19.807 -15.027 13.869 1.00 84.75 91 GLN A N 1
ATOM 723 C CA . GLN A 1 91 ? -19.079 -16.040 13.092 1.00 84.75 91 GLN A CA 1
ATOM 724 C C . GLN A 1 91 ? -17.745 -15.501 12.575 1.00 84.75 91 GLN A C 1
ATOM 726 O O . GLN A 1 91 ? -16.713 -16.104 12.833 1.00 84.75 91 GLN A O 1
ATOM 731 N N . VAL A 1 92 ? -17.736 -14.314 11.963 1.00 83.44 92 VAL A N 1
ATOM 732 C CA . VAL A 1 92 ? -16.495 -13.692 11.473 1.00 83.44 92 VAL A CA 1
ATOM 733 C C . VAL A 1 92 ? -15.516 -13.397 12.615 1.00 83.44 92 VAL A C 1
ATOM 735 O O . VAL A 1 92 ? -14.316 -13.604 12.459 1.00 83.44 92 VAL A O 1
ATOM 738 N N . LEU A 1 93 ? -15.998 -12.932 13.774 1.00 80.56 93 LEU A N 1
ATOM 739 C CA . LEU A 1 93 ? -15.149 -12.740 14.955 1.00 80.56 93 LEU A CA 1
ATOM 740 C C . LEU A 1 93 ? -14.617 -14.076 15.507 1.00 80.56 93 LEU A C 1
ATOM 742 O O . LEU A 1 93 ? -13.455 -14.147 15.896 1.00 80.56 93 LEU A O 1
ATOM 746 N N . SER A 1 94 ? -15.442 -15.122 15.537 1.00 82.94 94 SER A N 1
ATOM 747 C CA . SER A 1 94 ? -15.063 -16.473 15.973 1.00 82.94 94 SER A CA 1
ATOM 748 C C . SER A 1 94 ? -13.966 -17.056 15.077 1.00 82.94 94 SER A C 1
ATOM 750 O O . SER A 1 94 ? -12.935 -17.481 15.598 1.00 82.94 94 SER A O 1
ATOM 752 N N . ASP A 1 95 ? -14.129 -16.956 13.755 1.00 82.38 95 ASP A N 1
ATOM 753 C CA . ASP A 1 95 ? -13.137 -17.383 12.761 1.00 82.38 95 ASP A CA 1
ATOM 754 C C . ASP A 1 95 ? -11.845 -16.556 12.851 1.00 82.38 95 ASP A C 1
ATOM 756 O O . ASP A 1 95 ? -10.747 -17.078 12.673 1.00 82.38 95 ASP A O 1
ATOM 760 N N . PHE A 1 96 ? -11.955 -15.257 13.149 1.00 77.62 96 PHE A N 1
ATOM 761 C CA . PHE A 1 96 ? -10.797 -14.372 13.260 1.00 77.62 96 PHE A CA 1
ATOM 762 C C . PHE A 1 96 ? -9.942 -14.658 14.502 1.00 77.62 96 PHE A C 1
ATOM 764 O O . PHE A 1 96 ? -8.712 -14.666 14.423 1.00 77.62 96 PHE A O 1
ATOM 771 N N . TYR A 1 97 ? -10.583 -14.857 15.656 1.00 77.50 97 TYR A N 1
ATOM 772 C CA . TYR A 1 97 ? -9.891 -15.149 16.912 1.00 77.50 97 TYR A CA 1
ATOM 773 C C . TYR A 1 97 ? -9.552 -16.637 17.085 1.00 77.50 97 TYR A C 1
ATOM 775 O O . TYR A 1 97 ? -8.844 -16.965 18.035 1.00 77.50 97 TYR A O 1
ATOM 783 N N . ASP A 1 98 ? -10.029 -17.509 16.188 1.00 81.31 98 ASP A N 1
ATOM 784 C CA . ASP A 1 98 ? -9.929 -18.974 16.286 1.00 81.31 98 ASP A CA 1
ATOM 785 C C . ASP A 1 98 ? -10.480 -19.498 17.631 1.00 81.31 98 ASP A C 1
ATOM 787 O O . ASP A 1 98 ? -9.899 -20.345 18.311 1.00 81.31 98 ASP A O 1
ATOM 791 N N . LEU A 1 99 ? -11.604 -18.915 18.067 1.00 84.19 99 LEU A N 1
ATOM 792 C CA . LEU A 1 99 ? -12.260 -19.193 19.348 1.00 84.19 99 LEU A CA 1
ATOM 793 C C . LEU A 1 99 ? -13.724 -19.584 19.126 1.00 84.19 99 LEU A C 1
ATOM 795 O O . LEU A 1 99 ? -14.342 -19.083 18.189 1.00 84.19 99 LEU A O 1
ATOM 799 N N . PRO A 1 100 ? -14.329 -20.403 20.008 1.00 84.50 100 PRO A N 1
ATOM 800 C CA . PRO A 1 100 ? -15.752 -20.728 19.926 1.00 84.50 100 PRO A CA 1
ATOM 801 C C . PRO A 1 100 ? -16.642 -19.478 19.968 1.00 84.50 100 PRO A C 1
ATOM 803 O O . PRO A 1 100 ? -16.326 -18.510 20.660 1.00 84.50 100 PRO A O 1
ATOM 806 N N . LEU A 1 101 ? -17.806 -19.543 19.315 1.00 79.38 101 LEU A N 1
ATOM 807 C CA . LEU A 1 101 ? -18.820 -18.475 19.307 1.00 79.38 101 LEU A CA 1
ATOM 808 C C . LEU A 1 101 ? -19.218 -17.995 20.715 1.00 79.38 101 LEU A C 1
ATOM 810 O O . LEU A 1 101 ? -19.461 -16.806 20.919 1.00 79.38 101 LEU A O 1
ATOM 814 N N . ASP A 1 102 ? -19.242 -18.910 21.687 1.00 79.88 102 ASP A N 1
ATOM 815 C CA . ASP A 1 102 ? -19.618 -18.632 23.079 1.00 79.88 102 ASP A CA 1
ATOM 816 C C . ASP A 1 102 ? -18.449 -18.126 23.939 1.00 79.88 102 ASP A C 1
ATOM 818 O O . ASP A 1 102 ? -18.613 -17.875 25.136 1.00 79.88 102 ASP A O 1
ATOM 822 N N . HIS A 1 103 ? -17.250 -17.978 23.367 1.00 81.69 103 HIS A N 1
ATOM 823 C CA . HIS A 1 103 ? -16.104 -17.501 24.126 1.00 81.69 103 HIS A CA 1
ATOM 824 C C . HIS A 1 103 ? -16.340 -16.048 24.576 1.00 81.69 103 HIS A C 1
ATOM 826 O O . HIS A 1 103 ? -16.695 -15.203 23.745 1.00 81.69 103 HIS A O 1
ATOM 832 N N . PRO A 1 104 ? -16.100 -15.709 25.859 1.00 81.88 104 PRO A N 1
ATOM 833 C CA . PRO A 1 104 ? -16.413 -14.391 26.415 1.00 81.88 104 PRO A CA 1
ATOM 834 C C . PRO A 1 104 ? -15.731 -13.243 25.665 1.00 81.88 104 PRO A C 1
ATOM 836 O O . PRO A 1 104 ? -16.302 -12.167 25.547 1.00 81.88 104 PRO A O 1
ATOM 839 N N . THR A 1 105 ? -14.540 -13.466 25.106 1.00 79.06 105 THR A N 1
ATOM 840 C CA . THR A 1 105 ? -13.832 -12.473 24.279 1.00 79.06 105 THR A CA 1
ATOM 841 C C . THR A 1 105 ? -14.593 -12.124 22.998 1.00 79.06 105 THR A C 1
ATOM 843 O O . THR A 1 105 ? -14.697 -10.951 22.657 1.00 79.06 105 THR A O 1
ATOM 846 N N . VAL A 1 106 ? -15.161 -13.120 22.309 1.00 80.75 106 VAL A N 1
ATOM 847 C CA . VAL A 1 106 ? -15.892 -12.932 21.043 1.00 80.75 106 VAL A CA 1
ATOM 848 C C . VAL A 1 106 ? -17.218 -12.217 21.299 1.00 80.75 106 VAL A C 1
ATOM 850 O O . VAL A 1 106 ? -17.564 -11.260 20.604 1.00 80.75 106 VAL A O 1
ATOM 853 N N . THR A 1 107 ? -17.940 -12.634 22.341 1.00 81.19 107 THR A N 1
ATOM 854 C CA . THR A 1 107 ? -19.219 -12.022 22.726 1.00 81.19 107 THR A CA 1
ATOM 855 C C . THR A 1 107 ? -19.047 -10.600 23.253 1.00 81.19 107 THR A C 1
ATOM 857 O O . THR A 1 107 ? -19.811 -9.723 22.848 1.00 81.19 107 THR A O 1
ATOM 860 N N . GLN A 1 108 ? -18.035 -10.343 24.092 1.00 81.62 108 GLN A N 1
ATOM 861 C CA . GLN A 1 108 ? -17.739 -8.994 24.590 1.00 81.62 108 GLN A CA 1
ATOM 862 C C . GLN A 1 108 ? -17.323 -8.048 23.465 1.00 81.62 108 GLN A C 1
ATOM 864 O O . GLN A 1 108 ? -17.816 -6.924 23.417 1.00 81.62 108 GLN A O 1
ATOM 869 N N . GLU A 1 109 ? -16.459 -8.482 22.545 1.00 79.94 109 GLU A N 1
ATOM 870 C CA . GLU A 1 109 ? -16.004 -7.619 21.452 1.00 79.94 109 GLU A CA 1
ATOM 871 C C . GLU A 1 109 ? -17.146 -7.289 20.485 1.00 79.94 109 GLU A C 1
ATOM 873 O O . GLU A 1 109 ? -17.339 -6.128 20.117 1.00 79.94 109 GLU A O 1
ATOM 878 N N . ALA A 1 110 ? -17.978 -8.279 20.146 1.00 79.62 110 ALA A N 1
ATOM 879 C CA . ALA A 1 110 ? -19.182 -8.039 19.361 1.00 79.62 110 ALA A CA 1
ATOM 880 C C . ALA A 1 110 ? -20.116 -7.041 20.066 1.00 79.62 110 ALA A C 1
ATOM 882 O O . ALA A 1 110 ? -20.586 -6.091 19.440 1.00 79.62 110 ALA A O 1
ATOM 883 N N . GLU A 1 111 ? -20.363 -7.209 21.368 1.00 82.38 111 GLU A N 1
ATOM 884 C CA . GLU A 1 111 ? -21.223 -6.308 22.138 1.00 82.38 111 GLU A CA 1
ATOM 885 C C . GLU A 1 111 ? -20.647 -4.888 22.244 1.00 82.38 111 GLU A C 1
ATOM 887 O O . GLU A 1 111 ? -21.391 -3.921 22.085 1.00 82.38 111 GLU A O 1
ATOM 892 N N . ASN A 1 112 ? -19.330 -4.744 22.413 1.00 80.81 112 ASN A N 1
ATOM 893 C CA . ASN A 1 112 ? -18.641 -3.451 22.386 1.00 80.81 112 ASN A CA 1
ATOM 894 C C . ASN A 1 112 ? -18.827 -2.742 21.039 1.00 80.81 112 ASN A C 1
ATOM 896 O O . ASN A 1 112 ? -19.114 -1.544 21.001 1.00 80.81 112 ASN A O 1
ATOM 900 N N . ILE A 1 113 ? -18.697 -3.478 19.930 1.00 78.81 113 ILE A N 1
ATOM 901 C CA . ILE A 1 113 ? -18.917 -2.951 18.578 1.00 78.81 113 ILE A CA 1
ATOM 902 C C . ILE A 1 113 ? -20.379 -2.529 18.397 1.00 78.81 113 ILE A C 1
ATOM 904 O O . ILE A 1 113 ? -20.626 -1.444 17.870 1.00 78.81 113 ILE A O 1
ATOM 908 N N . PHE A 1 114 ? -21.339 -3.344 18.847 1.00 79.69 114 PHE A N 1
ATOM 909 C CA . PHE A 1 114 ? -22.765 -3.010 18.780 1.00 79.69 114 PHE A CA 1
ATOM 910 C C . PHE A 1 114 ? -23.088 -1.754 19.583 1.00 79.69 114 PHE A C 1
ATOM 912 O O . PHE A 1 114 ? -23.673 -0.833 19.023 1.00 79.69 114 PHE A O 1
ATOM 919 N N . ARG A 1 115 ? -22.641 -1.668 20.842 1.00 79.38 115 ARG A N 1
ATOM 920 C CA . ARG A 1 115 ? -22.830 -0.473 21.681 1.00 79.38 115 ARG A CA 1
ATOM 921 C C . ARG A 1 115 ? -22.226 0.771 21.034 1.00 79.38 115 ARG A C 1
ATOM 923 O O . ARG A 1 115 ? -22.878 1.801 20.983 1.00 79.38 115 ARG A O 1
ATOM 930 N N . ALA A 1 116 ? -21.030 0.666 20.456 1.00 74.50 116 ALA A N 1
ATOM 931 C CA . ALA A 1 116 ? -20.389 1.792 19.776 1.00 74.50 116 ALA A CA 1
ATOM 932 C C . ALA A 1 116 ? -21.137 2.270 18.515 1.00 74.50 116 ALA A C 1
ATOM 934 O O . ALA A 1 116 ? -20.975 3.424 18.116 1.00 74.50 116 ALA A O 1
ATOM 935 N N . ILE A 1 117 ? -21.909 1.395 17.863 1.00 75.19 117 ILE A N 1
ATOM 936 C CA . ILE A 1 117 ? -22.749 1.741 16.706 1.00 75.19 117 ILE A CA 1
ATOM 937 C C . ILE A 1 117 ? -24.092 2.319 17.173 1.00 75.19 117 ILE A C 1
ATOM 939 O O . ILE A 1 117 ? -24.546 3.313 16.607 1.00 75.19 117 ILE A O 1
ATOM 943 N N . ASP A 1 118 ? -24.692 1.723 18.204 1.00 72.19 118 ASP A N 1
ATOM 944 C CA . ASP A 1 118 ? -26.014 2.078 18.741 1.00 72.19 118 ASP A CA 1
ATOM 945 C C . ASP A 1 118 ? -25.990 3.375 19.567 1.00 72.19 118 ASP A C 1
ATOM 947 O O . ASP A 1 118 ? -26.954 4.137 19.555 1.00 72.19 118 ASP A O 1
ATOM 951 N N . ASP A 1 119 ? -24.838 3.709 20.167 1.00 68.06 119 ASP A N 1
ATOM 952 C CA . ASP A 1 119 ? -24.562 5.013 20.792 1.00 68.06 119 ASP A CA 1
ATOM 953 C C . ASP A 1 119 ? -24.719 6.189 19.811 1.00 68.06 119 ASP A C 1
ATOM 955 O O . ASP A 1 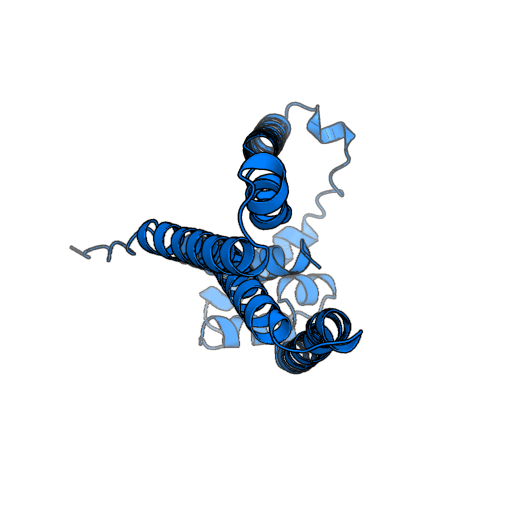119 ? -24.672 7.350 20.224 1.00 68.06 119 ASP A O 1
ATOM 959 N N . GLY A 1 120 ? -24.901 5.918 18.510 1.00 54.97 120 GLY A N 1
ATOM 960 C CA . GLY A 1 120 ? -25.480 6.873 17.572 1.00 54.97 120 GLY A CA 1
ATOM 961 C C . GLY A 1 120 ? -24.700 8.175 17.487 1.00 54.97 120 GLY A C 1
ATOM 962 O O . GLY A 1 120 ? -25.304 9.227 17.270 1.00 54.97 120 GLY A O 1
ATOM 963 N N . ARG A 1 121 ? -23.371 8.127 17.697 1.00 58.94 121 ARG A N 1
ATOM 964 C CA . ARG A 1 121 ? -22.528 9.322 17.611 1.00 58.94 121 ARG A CA 1
ATOM 965 C C . ARG A 1 121 ? -22.839 9.993 16.274 1.00 58.94 121 ARG A C 1
ATOM 967 O O . ARG A 1 121 ? -22.644 9.345 15.239 1.00 58.94 121 ARG A O 1
ATOM 974 N N . PRO A 1 122 ? -23.361 11.233 16.281 1.00 57.12 122 PRO A N 1
ATOM 975 C CA . PRO A 1 122 ? -23.733 11.903 15.050 1.00 57.12 122 PRO A CA 1
ATOM 976 C C . PRO A 1 122 ? -22.511 11.937 14.140 1.00 57.12 122 PRO A C 1
ATOM 978 O O . PRO A 1 122 ? -21.385 12.091 14.620 1.00 57.12 122 PRO A O 1
ATOM 981 N N . GLU A 1 123 ? -22.724 11.752 12.836 1.00 59.94 123 GLU A N 1
ATOM 982 C CA . GLU A 1 123 ? -21.652 11.884 11.852 1.00 59.94 123 GLU A CA 1
ATOM 983 C C . GLU A 1 123 ? -20.873 13.170 12.138 1.00 59.94 123 GLU A C 1
ATOM 985 O O . GLU A 1 123 ? -21.456 14.258 12.183 1.00 59.94 123 GLU A O 1
ATOM 990 N N . TYR A 1 124 ? -19.568 13.028 12.397 1.00 61.06 124 TYR A N 1
ATOM 991 C CA . TYR A 1 124 ? -18.704 14.148 12.752 1.00 61.06 124 TYR A CA 1
ATOM 992 C C . TYR A 1 124 ? -18.823 15.225 11.674 1.00 61.06 124 TYR A C 1
ATOM 994 O O . TYR A 1 124 ? -18.369 15.056 10.539 1.00 61.06 124 TYR A O 1
ATOM 1002 N N . LYS A 1 125 ? -19.442 16.355 12.023 1.00 66.06 125 LYS A N 1
ATOM 1003 C CA . LYS A 1 125 ? -19.544 17.494 11.110 1.00 66.06 125 LYS A CA 1
ATOM 1004 C C . LYS A 1 125 ? -18.179 18.165 11.035 1.00 66.06 125 LYS A C 1
ATOM 1006 O O . LYS A 1 125 ? -17.535 18.377 12.059 1.00 66.06 125 LYS A O 1
ATOM 1011 N N . TRP A 1 126 ? -17.764 18.596 9.844 1.00 65.00 126 TRP A N 1
ATOM 1012 C CA . TRP A 1 126 ? -16.504 19.329 9.633 1.00 65.00 126 TRP A CA 1
ATOM 1013 C C . TRP A 1 126 ? -16.332 20.541 10.571 1.00 65.00 126 TRP A C 1
ATOM 1015 O O . TRP A 1 126 ? -15.216 20.894 10.942 1.00 65.00 126 TRP A O 1
ATOM 1025 N N . SER A 1 127 ? -17.438 21.139 11.029 1.00 65.12 127 SER A N 1
ATOM 1026 C CA . SER A 1 127 ? -17.461 22.224 12.019 1.00 65.12 127 SER A CA 1
ATOM 1027 C C . SER A 1 127 ? -17.017 21.820 13.434 1.00 65.12 127 SER A C 1
ATOM 1029 O O . SER A 1 127 ? -16.680 22.687 14.236 1.00 65.12 127 SER A O 1
ATOM 1031 N N . GLU A 1 128 ? -17.035 20.532 13.776 1.00 66.88 128 GLU A N 1
ATOM 1032 C CA . GLU A 1 128 ? -16.645 20.023 15.100 1.00 66.88 128 GLU A CA 1
ATOM 1033 C C . GLU A 1 128 ? -15.134 19.859 15.256 1.00 66.88 128 GLU A C 1
ATOM 1035 O O . GLU A 1 128 ? -14.636 19.856 16.376 1.00 66.88 128 GLU A O 1
ATOM 1040 N N . ILE A 1 129 ? -14.386 19.856 14.148 1.00 67.06 129 ILE A N 1
ATOM 1041 C CA . ILE A 1 129 ? -12.914 19.867 14.149 1.00 67.06 129 ILE A CA 1
ATOM 1042 C C . ILE A 1 129 ? -12.376 21.123 14.860 1.00 67.06 129 ILE A C 1
ATOM 1044 O O . ILE A 1 129 ? -11.323 21.077 15.493 1.00 67.06 129 ILE A O 1
ATOM 1048 N N . PHE A 1 130 ? -13.119 22.233 14.804 1.00 65.50 130 PHE A N 1
ATOM 1049 C CA . PHE A 1 130 ? -12.760 23.501 15.447 1.00 65.50 130 PHE A CA 1
ATOM 1050 C C . PHE A 1 130 ? -13.337 23.670 16.858 1.00 65.50 130 PHE A C 1
ATOM 1052 O O . PHE A 1 130 ? -12.999 24.638 17.544 1.00 65.50 130 PHE A O 1
ATOM 1059 N N . LYS A 1 131 ? -14.191 22.749 17.322 1.00 66.56 131 LYS A N 1
ATOM 1060 C CA . LYS A 1 131 ? -14.707 22.783 18.692 1.00 66.56 131 LYS A CA 1
ATOM 1061 C C . LYS A 1 131 ? -13.694 22.139 19.639 1.00 66.56 131 LYS A C 1
ATOM 1063 O O . LYS A 1 131 ? -13.077 21.122 19.330 1.00 66.56 131 LYS A O 1
ATOM 1068 N N . LYS A 1 132 ? -13.512 22.745 20.816 1.00 58.09 132 LYS A N 1
ATOM 1069 C CA . LYS A 1 132 ? -12.744 22.132 21.905 1.00 58.09 132 LYS A CA 1
ATOM 1070 C C . LYS A 1 132 ? -13.567 20.983 22.484 1.00 58.09 132 LYS A C 1
ATOM 1072 O O . LYS A 1 132 ? -14.521 21.219 23.212 1.00 58.09 132 LYS A O 1
ATOM 1077 N N . ASP A 1 133 ? -13.185 19.773 22.110 1.00 65.44 133 ASP A N 1
ATOM 1078 C CA . ASP A 1 133 ? -13.720 18.506 22.608 1.00 65.44 133 ASP A CA 1
ATOM 1079 C C . ASP A 1 133 ? -12.731 17.885 23.619 1.00 65.44 133 ASP A C 1
ATOM 1081 O O . ASP A 1 133 ? -11.518 18.113 23.502 1.00 65.44 133 ASP A O 1
ATOM 1085 N N . GLU A 1 134 ? -13.216 17.101 24.588 1.00 61.28 134 GLU A N 1
ATOM 1086 C CA . GLU A 1 134 ? -12.398 16.428 25.622 1.00 61.28 134 GLU A CA 1
ATOM 1087 C C . GLU A 1 134 ? -11.325 15.518 25.004 1.00 61.28 134 GLU A C 1
ATOM 1089 O O . GLU A 1 134 ? -10.222 15.372 25.530 1.00 61.28 134 GLU A O 1
ATOM 1094 N N . LEU A 1 135 ? -11.610 14.961 23.824 1.00 62.56 135 LEU A N 1
ATOM 1095 C CA . LEU A 1 135 ? -10.701 14.096 23.070 1.00 62.56 135 LEU A CA 1
ATOM 1096 C C . LEU A 1 135 ? -9.604 14.859 22.303 1.00 62.56 135 LEU A C 1
ATOM 1098 O O . LEU A 1 135 ? -8.762 14.233 21.649 1.00 62.56 135 LEU A O 1
ATOM 1102 N N . HIS A 1 136 ? -9.586 16.197 22.364 1.00 71.12 136 HIS A N 1
ATOM 1103 C CA . HIS A 1 136 ? -8.685 17.062 21.591 1.00 71.12 136 HIS A CA 1
ATOM 1104 C C . HIS A 1 136 ? -8.670 16.727 20.087 1.00 71.12 136 HIS A C 1
ATOM 1106 O O . HIS A 1 136 ? -7.628 16.798 19.425 1.00 71.12 136 HIS A O 1
ATOM 1112 N N . THR A 1 137 ? -9.837 16.376 19.545 1.00 71.94 137 THR A N 1
ATOM 1113 C CA . THR A 1 137 ? -10.044 15.897 18.172 1.00 71.94 137 THR A CA 1
ATOM 1114 C C . THR A 1 137 ? -9.424 16.836 17.132 1.00 71.94 137 THR A C 1
ATOM 1116 O O . THR A 1 137 ? -8.645 16.387 16.294 1.00 71.94 137 THR A O 1
ATOM 1119 N N . GLY A 1 138 ? -9.634 18.152 17.257 1.00 72.69 138 GLY A N 1
ATOM 1120 C CA . GLY A 1 138 ? -9.033 19.151 16.363 1.00 72.69 138 GLY A CA 1
ATOM 1121 C C . GLY A 1 138 ? -7.501 19.165 16.361 1.00 72.69 138 GLY A C 1
ATOM 1122 O O . GLY A 1 138 ? -6.882 19.234 15.302 1.00 72.69 138 GLY A O 1
ATOM 1123 N N . ARG A 1 139 ? -6.862 19.022 17.531 1.00 77.81 139 ARG A N 1
ATOM 1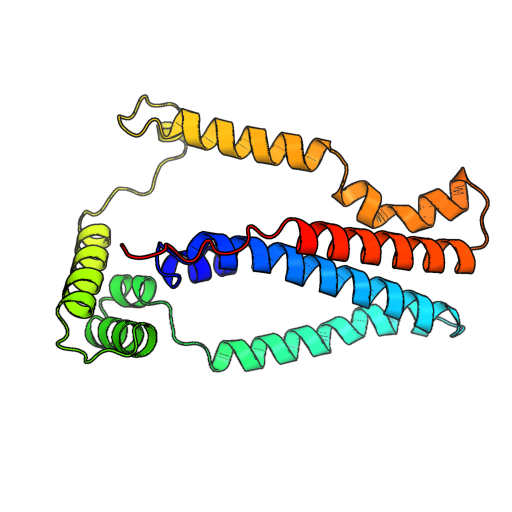124 C CA . ARG A 1 139 ? -5.392 18.963 17.637 1.00 77.81 139 ARG A CA 1
ATOM 1125 C C . ARG A 1 139 ? -4.849 17.673 17.030 1.00 77.81 139 ARG A C 1
ATOM 1127 O O . ARG A 1 139 ? -3.836 17.716 16.343 1.00 77.81 139 ARG A O 1
ATOM 1134 N N . ARG A 1 140 ? -5.513 16.539 17.267 1.00 81.31 140 ARG A N 1
ATOM 1135 C CA . ARG A 1 140 ? -5.124 15.241 16.689 1.00 81.31 140 ARG A CA 1
ATOM 1136 C C . ARG A 1 140 ? -5.219 15.263 15.168 1.00 81.31 140 ARG A C 1
ATOM 1138 O O . ARG A 1 140 ? -4.281 14.843 14.502 1.00 81.31 140 ARG A O 1
ATOM 1145 N N . ILE A 1 141 ? -6.313 15.811 14.639 1.00 83.56 141 ILE A N 1
ATOM 1146 C CA . ILE A 1 141 ? -6.520 15.974 13.199 1.00 83.56 141 ILE A CA 1
ATOM 1147 C C . ILE A 1 141 ? -5.453 16.905 12.612 1.00 83.56 141 ILE A C 1
ATOM 1149 O O . ILE A 1 141 ? -4.808 16.536 11.637 1.00 83.56 141 ILE A O 1
ATOM 1153 N N . LEU A 1 142 ? -5.199 18.067 13.223 1.00 84.25 142 LEU A N 1
ATOM 1154 C CA . LEU A 1 142 ? -4.181 19.006 12.741 1.00 84.25 142 LEU A CA 1
ATOM 1155 C C . LEU A 1 142 ? -2.771 18.402 12.763 1.00 84.25 142 LEU A C 1
ATOM 1157 O O . LEU A 1 142 ? -2.015 18.603 11.820 1.00 84.25 142 LEU A O 1
ATOM 1161 N N . LEU A 1 143 ? -2.420 17.646 13.806 1.00 85.75 143 LEU A N 1
ATOM 1162 C CA . LEU A 1 143 ? -1.142 16.934 13.875 1.00 85.75 143 LEU A CA 1
ATOM 1163 C C . LEU A 1 143 ? -1.044 15.843 12.805 1.00 85.75 143 LEU A C 1
ATOM 1165 O O . LEU A 1 143 ? 0.006 15.713 12.187 1.00 85.75 143 LEU A O 1
ATOM 1169 N N . ALA A 1 144 ? -2.122 15.096 12.550 1.00 85.12 144 ALA A N 1
ATOM 1170 C CA . ALA A 1 144 ? -2.153 14.087 11.494 1.00 85.12 144 ALA A CA 1
ATOM 1171 C C . ALA A 1 144 ? -1.997 14.717 10.100 1.00 85.12 144 ALA A C 1
ATOM 1173 O O . ALA A 1 144 ? -1.171 14.264 9.311 1.00 85.12 144 ALA A O 1
ATOM 1174 N N . TYR A 1 145 ? -2.722 15.804 9.817 1.00 87.19 145 TYR A N 1
ATOM 1175 C CA . TYR A 1 145 ? -2.567 16.556 8.569 1.00 87.19 145 TYR A CA 1
ATOM 1176 C C . TYR A 1 145 ? -1.185 17.196 8.450 1.00 87.19 145 TYR A C 1
ATOM 1178 O O . TYR A 1 145 ? -0.587 17.137 7.382 1.00 87.19 145 TYR A O 1
ATOM 1186 N N . GLY A 1 146 ? -0.656 17.765 9.534 1.00 88.81 146 GLY A N 1
ATOM 1187 C CA . GLY A 1 146 ? 0.686 18.342 9.570 1.00 88.81 146 GLY A CA 1
ATOM 1188 C C . GLY A 1 146 ? 1.762 17.295 9.291 1.00 88.81 146 GLY A C 1
ATOM 1189 O O . GLY A 1 146 ? 2.635 17.525 8.463 1.00 88.81 146 GLY A O 1
ATOM 1190 N N . LEU A 1 147 ? 1.648 16.113 9.900 1.00 87.81 147 LEU A N 1
ATOM 1191 C CA . LEU A 1 147 ? 2.545 14.990 9.641 1.00 87.81 147 LEU A CA 1
ATOM 1192 C C . LEU A 1 147 ? 2.459 14.531 8.181 1.00 87.81 147 LEU A C 1
ATOM 1194 O O . LEU A 1 147 ? 3.489 14.366 7.529 1.00 87.81 147 LEU A O 1
ATOM 1198 N N . GLN A 1 148 ? 1.245 14.373 7.645 1.00 87.00 148 GLN A N 1
ATOM 1199 C CA . GLN A 1 148 ? 1.050 13.983 6.248 1.00 87.00 148 GLN A CA 1
ATOM 1200 C C . GLN A 1 148 ? 1.599 15.044 5.284 1.00 87.00 148 GLN A C 1
ATOM 1202 O O . GLN A 1 148 ? 2.176 14.705 4.252 1.00 87.00 148 GLN A O 1
ATOM 1207 N N . PHE A 1 149 ? 1.462 16.322 5.632 1.00 89.56 149 PHE A N 1
ATOM 1208 C CA . PHE A 1 149 ? 2.001 17.441 4.873 1.00 89.56 149 PHE A CA 1
ATOM 1209 C C . PHE A 1 149 ? 3.532 17.432 4.864 1.00 89.56 149 PHE A C 1
ATOM 1211 O O . PHE A 1 149 ? 4.120 17.467 3.786 1.00 89.56 149 PHE A O 1
ATOM 1218 N N . THR A 1 150 ? 4.184 17.290 6.023 1.00 86.81 150 THR A N 1
ATOM 1219 C CA . THR A 1 150 ? 5.648 17.154 6.103 1.00 86.81 150 THR A CA 1
ATOM 1220 C C . THR A 1 150 ? 6.137 15.938 5.315 1.00 86.81 150 THR A C 1
ATOM 1222 O O . THR A 1 150 ? 7.128 16.040 4.594 1.00 86.81 150 THR A O 1
ATOM 1225 N N . ASN A 1 151 ? 5.409 14.820 5.377 1.00 83.94 151 ASN A N 1
ATOM 1226 C CA . ASN A 1 151 ? 5.731 13.621 4.606 1.00 83.94 151 ASN A CA 1
ATOM 1227 C C . ASN A 1 151 ? 5.700 13.875 3.086 1.00 83.94 151 ASN A C 1
ATOM 1229 O O . ASN A 1 151 ? 6.612 13.465 2.375 1.00 83.94 151 ASN A O 1
ATOM 1233 N N . GLN A 1 152 ? 4.689 14.591 2.578 1.00 85.62 152 GLN A N 1
ATOM 1234 C CA . GLN A 1 152 ? 4.604 14.930 1.150 1.00 85.62 152 GLN A CA 1
ATOM 1235 C C . GLN A 1 152 ? 5.618 16.006 0.734 1.00 85.62 152 GLN A C 1
ATOM 1237 O O . GLN A 1 152 ? 6.196 15.914 -0.348 1.00 85.62 152 GLN A O 1
ATOM 1242 N N . MET A 1 153 ? 5.867 17.004 1.588 1.00 86.81 153 MET A N 1
ATOM 1243 C CA . MET A 1 153 ? 6.867 18.050 1.343 1.00 86.81 153 MET A CA 1
ATOM 1244 C C . MET A 1 153 ? 8.290 17.507 1.242 1.00 86.81 153 MET A C 1
ATOM 1246 O O . MET A 1 153 ? 9.102 18.091 0.532 1.00 86.81 153 MET A O 1
ATOM 1250 N N . GLY A 1 154 ? 8.588 16.390 1.913 1.00 83.75 154 GLY A N 1
ATOM 1251 C CA . GLY A 1 154 ? 9.880 15.711 1.808 1.00 83.75 154 GLY A CA 1
ATOM 1252 C C . GLY A 1 154 ? 10.224 15.237 0.391 1.00 83.75 154 GLY A C 1
ATOM 1253 O O . GLY A 1 154 ? 11.345 14.804 0.155 1.00 83.75 154 GLY A O 1
ATOM 1254 N N . GLY A 1 155 ? 9.286 15.308 -0.561 1.00 82.12 155 GLY A N 1
ATOM 1255 C CA . GLY A 1 155 ? 9.559 15.056 -1.974 1.00 82.12 155 GLY A CA 1
ATOM 1256 C C . GLY A 1 155 ? 9.767 13.583 -2.318 1.00 82.12 155 GLY A C 1
ATOM 1257 O O . GLY A 1 155 ? 10.076 13.276 -3.465 1.00 82.12 155 GLY A O 1
ATOM 1258 N N . ALA A 1 156 ? 9.550 12.656 -1.380 1.00 80.62 156 ALA A N 1
ATOM 1259 C CA . ALA A 1 156 ? 9.714 11.224 -1.631 1.00 80.62 156 ALA A CA 1
ATOM 1260 C C . ALA A 1 156 ? 8.900 10.725 -2.849 1.00 80.62 156 ALA A C 1
ATOM 1262 O O . ALA A 1 156 ? 9.487 10.064 -3.706 1.00 80.62 156 ALA A O 1
ATOM 1263 N N . PRO A 1 157 ? 7.612 11.099 -3.036 1.00 82.38 157 PRO A N 1
ATOM 1264 C CA . PRO A 1 157 ? 6.866 10.706 -4.236 1.00 82.38 157 PRO A CA 1
ATOM 1265 C C . PRO A 1 157 ? 7.428 11.310 -5.531 1.00 82.38 157 PRO A C 1
ATOM 1267 O O . PRO A 1 157 ? 7.335 10.699 -6.595 1.00 82.38 157 PRO A O 1
ATOM 1270 N N . LEU A 1 158 ? 8.013 12.510 -5.443 1.00 84.81 158 LEU A N 1
ATOM 1271 C CA . LEU A 1 158 ? 8.617 13.203 -6.579 1.00 84.81 158 LEU A CA 1
ATOM 1272 C C . LEU A 1 158 ? 9.895 12.486 -7.021 1.00 84.81 158 LEU A C 1
ATOM 1274 O O . LEU A 1 158 ? 10.043 12.195 -8.203 1.00 84.81 158 LEU A O 1
ATOM 1278 N N . ILE A 1 159 ? 10.765 12.119 -6.077 1.00 84.62 159 ILE A N 1
ATOM 1279 C CA . ILE A 1 159 ? 11.974 11.332 -6.358 1.00 84.62 159 ILE A CA 1
ATOM 1280 C C . ILE A 1 159 ? 11.587 9.992 -6.987 1.00 84.62 159 ILE A C 1
ATOM 1282 O O . ILE A 1 159 ? 12.083 9.649 -8.053 1.00 84.62 159 ILE A O 1
ATOM 1286 N N . VAL A 1 160 ? 10.641 9.270 -6.381 1.00 84.44 160 VAL A N 1
ATOM 1287 C CA . VAL A 1 160 ? 10.192 7.956 -6.867 1.00 84.44 160 VAL A CA 1
ATOM 1288 C C . VAL A 1 160 ? 9.641 8.005 -8.289 1.00 84.44 160 VAL A C 1
ATOM 1290 O O . VAL A 1 160 ? 9.725 6.999 -8.976 1.00 84.44 160 VAL A O 1
ATOM 1293 N N . THR A 1 161 ? 9.080 9.129 -8.733 1.00 84.19 161 THR A N 1
ATOM 1294 C CA . THR A 1 161 ? 8.484 9.252 -10.073 1.00 84.19 161 THR A CA 1
ATOM 1295 C C . THR A 1 161 ? 9.482 9.766 -11.109 1.00 84.19 161 THR A C 1
ATOM 1297 O O . THR A 1 161 ? 9.452 9.328 -12.252 1.00 84.19 161 THR A O 1
ATOM 1300 N N . TYR A 1 162 ? 10.360 10.694 -10.721 1.00 85.25 162 TYR A N 1
ATOM 1301 C CA . TYR A 1 162 ? 11.212 11.431 -11.657 1.00 85.25 162 TYR A CA 1
ATOM 1302 C C . TYR A 1 162 ? 12.695 11.066 -11.578 1.00 85.25 162 TYR A C 1
ATOM 1304 O O . TYR A 1 162 ? 13.489 11.667 -12.291 1.00 85.25 162 TYR A O 1
ATOM 1312 N N . VAL A 1 163 ? 13.102 10.101 -10.746 1.00 85.81 163 VAL A N 1
ATOM 1313 C CA . VAL A 1 163 ? 14.517 9.705 -10.616 1.00 85.81 163 VAL A CA 1
ATOM 1314 C C . VAL A 1 163 ? 15.148 9.328 -11.962 1.00 85.81 163 VAL A C 1
ATOM 1316 O O . VAL A 1 163 ? 16.260 9.763 -12.243 1.00 85.81 163 VAL A O 1
ATOM 1319 N N . THR A 1 164 ? 14.424 8.621 -12.832 1.00 83.19 164 THR A N 1
ATOM 1320 C CA . THR A 1 164 ? 14.886 8.250 -14.180 1.00 83.19 164 THR A CA 1
ATOM 1321 C C . THR A 1 164 ? 15.118 9.478 -15.053 1.00 83.19 164 THR A C 1
ATOM 1323 O O . THR A 1 164 ? 16.213 9.660 -15.576 1.00 83.19 164 THR A O 1
ATOM 1326 N N . THR A 1 165 ? 14.118 10.355 -15.144 1.00 83.75 165 THR A N 1
ATOM 1327 C CA . THR A 1 165 ? 14.181 11.607 -15.911 1.00 83.75 165 THR A CA 1
ATOM 1328 C C . THR A 1 165 ? 15.260 12.542 -15.377 1.00 83.75 165 THR A C 1
ATOM 1330 O O . THR A 1 165 ? 15.976 13.166 -16.144 1.00 83.75 165 THR A O 1
ATOM 1333 N N . VAL A 1 166 ? 15.435 12.625 -14.056 1.00 85.62 166 VAL A N 1
ATOM 1334 C CA . VAL A 1 166 ? 16.467 13.469 -13.447 1.00 85.62 166 VAL A CA 1
ATOM 1335 C C . VAL A 1 166 ? 17.867 12.961 -13.789 1.00 85.62 166 VAL A C 1
ATOM 1337 O O . VAL A 1 166 ? 18.741 13.775 -14.077 1.00 85.62 166 VAL A O 1
ATOM 1340 N N . LEU A 1 167 ? 18.083 11.644 -13.778 1.00 84.44 167 LEU A N 1
ATOM 1341 C CA . LEU A 1 167 ? 19.361 11.035 -14.154 1.00 84.44 167 LEU A CA 1
ATOM 1342 C C . LEU A 1 167 ? 19.663 11.199 -15.651 1.00 84.44 167 LEU A C 1
ATOM 1344 O O . LEU A 1 167 ? 20.810 11.432 -16.022 1.00 84.44 167 LEU A O 1
ATOM 1348 N N . GLU A 1 168 ? 18.648 11.132 -16.504 1.00 85.88 168 GLU A N 1
ATOM 1349 C CA . GLU A 1 168 ? 18.807 11.339 -17.944 1.00 85.88 168 GLU A CA 1
ATOM 1350 C C . GLU A 1 168 ? 19.036 12.823 -18.280 1.00 85.88 168 GLU A C 1
ATOM 1352 O O . GLU A 1 168 ? 20.089 13.178 -18.805 1.00 85.88 168 GLU A O 1
ATOM 1357 N N . ASP A 1 169 ? 18.121 13.709 -17.878 1.00 83.19 169 ASP A N 1
ATOM 1358 C CA . ASP A 1 169 ? 18.122 15.116 -18.296 1.00 83.19 169 ASP A CA 1
ATOM 1359 C C . ASP A 1 169 ? 19.138 15.984 -17.537 1.00 83.19 169 ASP A C 1
ATOM 1361 O O . ASP A 1 169 ? 19.746 16.877 -18.127 1.00 83.19 169 ASP A O 1
ATOM 1365 N N . ASN A 1 170 ? 19.337 15.763 -16.228 1.00 82.44 170 ASN A N 1
ATOM 1366 C CA . ASN A 1 170 ? 20.225 16.618 -15.422 1.00 82.44 170 ASN A CA 1
ATOM 1367 C C . ASN A 1 170 ? 21.651 16.069 -15.303 1.00 82.44 170 ASN A C 1
ATOM 1369 O O . ASN A 1 170 ? 22.581 16.852 -15.111 1.00 82.44 170 ASN A O 1
ATOM 1373 N N . VAL A 1 171 ? 21.837 14.745 -15.379 1.00 81.75 171 VAL A N 1
ATOM 1374 C CA . VAL A 1 171 ? 23.165 14.106 -15.274 1.00 81.75 171 VAL A CA 1
ATOM 1375 C C . VAL A 1 171 ? 23.715 13.720 -16.654 1.00 81.75 171 VAL A C 1
ATOM 1377 O O . VAL A 1 171 ? 24.927 13.571 -16.801 1.00 81.75 171 VAL A O 1
ATOM 1380 N N . GLY A 1 172 ? 22.863 13.625 -17.682 1.00 81.06 172 GLY A N 1
ATOM 1381 C CA . GLY A 1 172 ? 23.271 13.268 -19.044 1.00 81.06 172 GLY A CA 1
ATOM 1382 C C . GLY A 1 172 ? 23.591 11.782 -19.209 1.00 81.06 172 GLY A C 1
ATOM 1383 O O . GLY A 1 172 ? 24.412 11.422 -20.055 1.00 81.06 172 GLY A O 1
ATOM 1384 N N . LEU A 1 173 ? 23.013 10.919 -18.367 1.00 83.19 173 LEU A N 1
ATOM 1385 C CA . LEU A 1 173 ? 23.203 9.470 -18.442 1.00 83.19 173 LEU A CA 1
ATOM 1386 C C . LEU A 1 173 ? 22.348 8.858 -19.555 1.00 83.19 173 LEU A C 1
ATOM 1388 O O . LEU A 1 173 ? 21.242 9.314 -19.828 1.00 83.19 173 LEU A O 1
ATOM 1392 N N . ASP A 1 174 ? 22.850 7.779 -20.160 1.00 86.12 174 ASP A N 1
ATOM 1393 C CA . ASP A 1 174 ? 22.086 6.991 -21.130 1.00 86.12 174 ASP A CA 1
ATOM 1394 C C . ASP A 1 174 ? 20.782 6.463 -20.509 1.00 86.12 174 ASP A C 1
ATOM 1396 O O . ASP A 1 174 ? 20.779 6.010 -19.360 1.00 86.12 174 ASP A O 1
ATOM 1400 N N . ALA A 1 175 ? 19.691 6.456 -21.277 1.00 79.94 175 ALA A N 1
ATOM 1401 C CA . ALA A 1 175 ? 18.357 6.083 -20.797 1.00 79.94 175 ALA A CA 1
ATOM 1402 C C . ALA A 1 175 ? 18.335 4.700 -20.118 1.00 79.94 175 ALA A C 1
ATOM 1404 O O . ALA A 1 175 ? 17.679 4.502 -19.091 1.00 79.94 175 ALA A O 1
ATOM 1405 N N . LYS A 1 176 ? 19.115 3.735 -20.630 1.00 81.06 176 LYS A N 1
ATOM 1406 C CA . LYS A 1 176 ? 19.214 2.390 -20.037 1.00 81.06 176 LYS A CA 1
ATOM 1407 C C . LYS A 1 176 ? 19.979 2.396 -18.716 1.00 81.06 176 LYS A C 1
ATOM 1409 O O . LYS A 1 176 ? 19.595 1.680 -17.791 1.00 81.06 176 LYS A O 1
ATOM 1414 N N . LEU A 1 177 ? 21.035 3.201 -18.600 1.00 82.25 177 LEU A N 1
ATOM 1415 C CA . LEU A 1 177 ? 21.765 3.362 -17.339 1.00 82.25 177 LEU A CA 1
ATOM 1416 C C . LEU A 1 177 ? 20.909 4.079 -16.291 1.00 82.25 177 LEU A C 1
ATOM 1418 O O . LEU A 1 177 ? 20.893 3.649 -15.139 1.00 82.25 177 LEU A O 1
ATOM 1422 N N . SER A 1 178 ? 20.149 5.101 -16.687 1.00 85.88 178 SER A N 1
ATOM 1423 C CA . SER A 1 178 ? 19.217 5.820 -15.811 1.00 85.88 178 SER A CA 1
ATOM 1424 C C . SER A 1 178 ? 18.115 4.905 -15.265 1.00 85.88 178 SER A C 1
ATOM 1426 O O . SER A 1 178 ? 17.830 4.936 -14.063 1.00 85.88 178 SER A O 1
ATOM 1428 N N . LEU A 1 179 ? 17.542 4.034 -16.106 1.00 84.56 179 LEU A N 1
ATOM 1429 C CA . LEU A 1 179 ? 16.557 3.029 -15.685 1.00 84.56 179 LEU A CA 1
ATOM 1430 C C . LEU A 1 179 ? 17.155 2.002 -14.713 1.00 84.56 179 LEU A C 1
ATOM 1432 O O . LEU A 1 179 ? 16.550 1.722 -13.676 1.00 84.56 179 LEU A O 1
ATOM 1436 N N . LEU A 1 180 ? 18.356 1.489 -15.003 1.00 87.38 180 LEU A N 1
ATOM 1437 C CA . LEU A 1 180 ? 19.051 0.543 -14.124 1.00 87.38 180 LEU A CA 1
ATOM 1438 C C . LEU A 1 180 ? 19.327 1.162 -12.747 1.00 87.38 180 LEU A C 1
ATOM 1440 O O . LEU A 1 180 ? 19.006 0.562 -11.720 1.00 87.38 180 LEU A O 1
ATOM 1444 N N . LEU A 1 181 ? 19.895 2.372 -12.718 1.00 86.56 181 LEU A N 1
ATOM 1445 C CA . LEU A 1 181 ? 20.225 3.067 -11.473 1.00 86.56 181 LEU A CA 1
ATOM 1446 C C . LEU A 1 181 ? 18.964 3.350 -10.649 1.00 86.56 181 LEU A C 1
ATOM 1448 O O . LEU A 1 181 ? 18.964 3.170 -9.434 1.00 86.56 181 LEU A O 1
ATOM 1452 N N . SER A 1 182 ? 17.875 3.732 -11.317 1.00 85.19 182 SER A N 1
ATOM 1453 C CA . SER A 1 182 ? 16.581 3.955 -10.671 1.00 85.19 182 SER A CA 1
ATOM 1454 C C . SER A 1 182 ? 16.039 2.675 -10.042 1.00 85.19 182 SER A C 1
ATOM 1456 O O . SER A 1 182 ? 15.640 2.696 -8.881 1.00 85.19 182 SER A O 1
ATOM 1458 N N . GLY A 1 183 ? 16.106 1.538 -10.743 1.00 86.25 183 GLY A N 1
ATOM 1459 C CA . GLY A 1 183 ? 15.723 0.238 -10.185 1.00 86.25 183 GLY A CA 1
ATOM 1460 C C . GLY A 1 183 ? 16.533 -0.144 -8.938 1.00 86.25 183 GLY A C 1
ATOM 1461 O O . GLY A 1 183 ? 15.965 -0.630 -7.956 1.00 86.25 183 GLY A O 1
ATOM 1462 N N . VAL A 1 184 ? 17.841 0.140 -8.933 1.00 87.50 184 VAL A N 1
ATOM 1463 C CA . VAL A 1 184 ? 18.720 -0.079 -7.768 1.00 87.50 184 VAL A CA 1
ATOM 1464 C C . VAL A 1 184 ? 18.349 0.843 -6.605 1.00 87.50 184 VAL A C 1
ATOM 1466 O O . VAL A 1 184 ? 18.219 0.371 -5.476 1.00 87.50 184 VAL A O 1
ATOM 1469 N N . ILE A 1 185 ? 18.117 2.133 -6.863 1.00 86.88 185 ILE A N 1
ATOM 1470 C CA . ILE A 1 185 ? 17.699 3.103 -5.839 1.00 86.88 185 ILE A CA 1
ATOM 1471 C C . ILE A 1 185 ? 16.392 2.652 -5.174 1.00 86.88 185 ILE A C 1
ATOM 1473 O O . ILE A 1 185 ? 16.288 2.661 -3.948 1.00 86.88 185 ILE A O 1
ATOM 1477 N N . GLN A 1 186 ? 15.414 2.186 -5.955 1.00 86.94 186 GLN A N 1
ATOM 1478 C CA . GLN A 1 186 ? 14.145 1.703 -5.404 1.00 86.94 186 GLN A CA 1
ATOM 1479 C C . GLN A 1 186 ? 14.303 0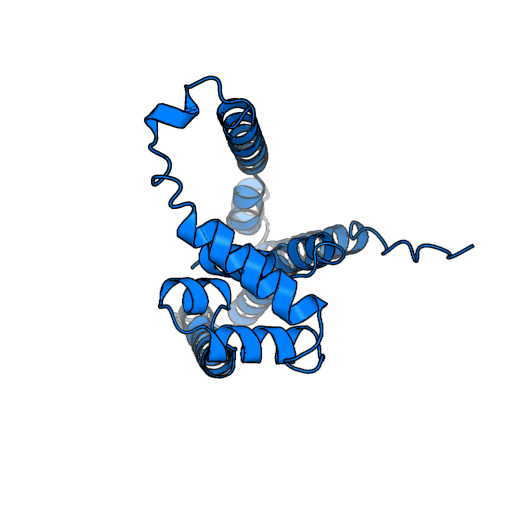.428 -4.579 1.00 86.94 186 GLN A C 1
ATOM 1481 O O . GLN A 1 186 ? 13.624 0.254 -3.569 1.00 86.94 186 GLN A O 1
ATOM 1486 N N . LEU A 1 187 ? 15.215 -0.460 -4.970 1.00 86.94 187 LEU A N 1
ATOM 1487 C CA . LEU A 1 187 ? 15.542 -1.639 -4.175 1.00 86.94 187 LEU A CA 1
ATOM 1488 C C . LEU A 1 187 ? 16.168 -1.246 -2.824 1.00 86.94 187 LEU A C 1
ATOM 1490 O O . LEU A 1 187 ? 15.791 -1.802 -1.794 1.00 86.94 187 LEU A O 1
ATOM 1494 N N . MET A 1 188 ? 17.048 -0.239 -2.803 1.00 85.69 188 MET A N 1
ATOM 1495 C CA . MET A 1 188 ? 17.618 0.290 -1.556 1.00 85.69 188 MET A CA 1
ATOM 1496 C C . MET A 1 188 ? 16.551 0.884 -0.629 1.00 85.69 188 MET A C 1
ATOM 1498 O O . MET A 1 188 ? 16.625 0.680 0.581 1.00 85.69 188 MET A O 1
ATOM 1502 N N . PHE A 1 189 ? 15.539 1.570 -1.173 1.00 83.12 189 PHE A N 1
ATOM 1503 C CA . PHE A 1 189 ? 14.419 2.082 -0.375 1.00 83.12 189 PHE A CA 1
ATOM 1504 C C . PHE A 1 189 ? 13.635 0.964 0.322 1.00 83.12 189 PHE A C 1
ATOM 1506 O O . PHE A 1 189 ? 13.283 1.107 1.493 1.00 83.12 189 PHE A O 1
ATOM 1513 N N . VAL A 1 190 ? 13.383 -0.152 -0.368 1.00 84.12 190 VAL A N 1
ATOM 1514 C CA . VAL A 1 190 ? 12.676 -1.304 0.215 1.00 84.12 190 VAL A CA 1
ATOM 1515 C C . VAL A 1 190 ? 13.508 -1.965 1.314 1.00 84.12 190 VAL A C 1
ATOM 1517 O O . VAL A 1 190 ? 12.979 -2.223 2.392 1.00 84.12 190 VAL A O 1
ATOM 1520 N N . ILE A 1 191 ? 14.806 -2.175 1.077 1.00 84.75 191 ILE A N 1
ATOM 1521 C CA . ILE A 1 191 ? 15.717 -2.768 2.070 1.00 84.75 191 ILE A CA 1
ATOM 1522 C C . ILE A 1 191 ? 15.813 -1.879 3.316 1.00 84.75 191 ILE A C 1
ATOM 1524 O O . ILE A 1 191 ? 15.661 -2.364 4.435 1.00 84.75 191 ILE A O 1
ATOM 1528 N N . GLY A 1 192 ? 15.984 -0.566 3.137 1.00 82.00 192 GLY A N 1
ATOM 1529 C CA . GLY A 1 192 ? 16.029 0.373 4.261 1.00 82.00 192 GLY A CA 1
ATOM 1530 C C . GLY A 1 192 ? 14.724 0.404 5.065 1.00 82.00 192 GLY A C 1
ATOM 1531 O O . GLY A 1 192 ? 14.744 0.561 6.284 1.00 82.00 192 GLY A O 1
ATOM 1532 N N . ALA A 1 193 ? 13.580 0.209 4.405 1.00 77.38 193 ALA A N 1
ATOM 1533 C CA . ALA A 1 193 ? 12.289 0.116 5.078 1.00 77.38 193 ALA A CA 1
ATOM 1534 C C . ALA A 1 193 ? 12.109 -1.207 5.849 1.00 77.38 193 ALA A C 1
ATOM 1536 O O . ALA A 1 193 ? 11.439 -1.219 6.884 1.00 77.38 193 ALA A O 1
ATOM 1537 N N . GLU A 1 194 ? 12.695 -2.310 5.376 1.00 74.06 194 GLU A N 1
ATOM 1538 C CA . GLU A 1 194 ? 12.696 -3.594 6.086 1.00 74.06 194 GLU A CA 1
ATOM 1539 C C . GLU A 1 194 ? 13.558 -3.540 7.352 1.00 74.06 194 GLU A C 1
ATOM 1541 O O . GLU A 1 194 ? 13.129 -4.003 8.406 1.00 74.06 194 GLU A O 1
ATOM 1546 N N . GLU A 1 195 ? 14.728 -2.908 7.283 1.00 72.19 195 GLU A N 1
ATOM 1547 C CA . GLU A 1 195 ? 15.645 -2.788 8.423 1.00 72.19 195 GLU A CA 1
ATOM 1548 C C . GLU A 1 195 ? 15.073 -1.920 9.558 1.00 72.19 195 GLU A C 1
ATOM 1550 O O . GLU A 1 195 ? 15.382 -2.124 10.731 1.00 72.19 195 GLU A O 1
ATOM 1555 N N . PHE A 1 196 ? 14.156 -1.003 9.234 1.00 64.31 196 PHE A N 1
ATOM 1556 C CA . PHE A 1 196 ? 13.457 -0.175 10.218 1.00 64.31 196 PHE A CA 1
ATOM 1557 C C . PHE A 1 196 ? 12.226 -0.855 10.843 1.00 64.31 196 PHE A C 1
ATOM 1559 O O . PHE A 1 196 ? 11.526 -0.232 11.650 1.00 64.31 196 PHE A O 1
ATOM 1566 N N . ARG A 1 197 ? 11.912 -2.119 10.507 1.00 61.78 197 ARG A N 1
ATOM 1567 C CA . ARG A 1 197 ? 10.824 -2.832 11.193 1.00 61.78 197 ARG A CA 1
ATOM 1568 C C . ARG A 1 197 ? 11.193 -2.971 12.673 1.00 61.78 197 ARG A C 1
ATOM 1570 O O . ARG A 1 197 ? 12.199 -3.605 12.986 1.00 61.78 197 ARG A O 1
ATOM 1577 N N . PRO A 1 198 ? 10.380 -2.437 13.603 1.00 57.00 198 PRO A N 1
ATOM 1578 C CA . PRO A 1 198 ? 10.609 -2.688 15.014 1.00 57.00 198 PRO A CA 1
ATOM 1579 C C . PRO A 1 198 ? 10.517 -4.197 15.235 1.00 57.00 198 PRO A C 1
ATOM 1581 O O . PRO A 1 198 ? 9.473 -4.806 14.981 1.00 57.00 198 PRO A O 1
ATOM 1584 N N . ILE A 1 199 ? 11.631 -4.801 15.662 1.00 59.84 199 ILE A N 1
ATOM 1585 C CA . ILE A 1 199 ? 11.678 -6.204 16.067 1.00 59.84 199 ILE A CA 1
ATOM 1586 C C . ILE A 1 199 ? 10.562 -6.369 17.100 1.00 59.84 199 ILE A C 1
ATOM 1588 O O . ILE A 1 199 ? 10.531 -5.585 18.056 1.00 59.84 199 ILE A O 1
ATOM 1592 N N . PRO A 1 200 ? 9.625 -7.320 16.927 1.00 55.91 200 PRO A N 1
ATOM 1593 C CA . PRO A 1 200 ? 8.657 -7.601 17.965 1.00 55.91 200 PRO A CA 1
ATOM 1594 C C . PRO A 1 200 ? 9.464 -7.990 19.196 1.00 55.91 200 PRO A C 1
ATOM 1596 O O . PRO A 1 200 ? 10.064 -9.063 19.245 1.00 55.91 200 PRO A O 1
ATOM 1599 N N . THR A 1 201 ? 9.533 -7.087 20.171 1.00 49.28 201 THR A N 1
ATOM 1600 C CA . THR A 1 201 ? 10.035 -7.415 21.490 1.00 49.28 201 THR A CA 1
ATOM 1601 C C . THR A 1 201 ? 9.105 -8.500 21.995 1.00 49.28 201 THR A C 1
ATOM 1603 O O . THR A 1 201 ? 7.953 -8.251 22.358 1.00 49.28 201 THR A O 1
ATOM 1606 N N . ALA A 1 202 ? 9.584 -9.743 21.930 1.00 44.59 202 ALA A N 1
ATOM 1607 C CA . ALA A 1 202 ? 9.063 -10.813 22.745 1.00 44.59 202 ALA A CA 1
ATOM 1608 C C . ALA A 1 202 ? 9.108 -10.254 24.163 1.00 44.59 202 ALA A C 1
ATOM 1610 O O . ALA A 1 202 ? 10.183 -10.055 24.726 1.00 44.59 202 ALA A O 1
ATOM 1611 N N . ALA A 1 203 ? 7.940 -9.865 24.673 1.00 45.53 203 ALA A N 1
ATOM 1612 C CA . ALA A 1 203 ? 7.784 -9.578 26.076 1.00 45.53 203 ALA A CA 1
ATOM 1613 C C . ALA A 1 203 ? 8.159 -10.880 26.770 1.00 45.53 203 ALA A C 1
ATOM 1615 O O . ALA A 1 203 ? 7.424 -11.865 26.719 1.00 45.53 203 ALA A O 1
ATOM 1616 N N . THR A 1 204 ? 9.372 -10.889 27.298 1.00 41.66 204 THR A N 1
ATOM 1617 C CA . THR A 1 204 ? 9.842 -11.791 28.322 1.00 41.66 204 THR A CA 1
ATOM 1618 C C . THR A 1 204 ? 8.800 -11.723 29.433 1.00 41.66 204 THR A C 1
ATOM 1620 O O . THR A 1 204 ? 8.772 -10.771 30.207 1.00 41.66 204 THR A O 1
ATOM 1623 N N . GLU A 1 205 ? 7.881 -12.686 29.461 1.00 49.19 205 GLU A N 1
ATOM 1624 C CA . GLU A 1 205 ? 7.140 -13.008 30.672 1.00 49.19 205 GLU A CA 1
ATOM 1625 C C . GLU A 1 205 ? 8.163 -13.495 31.698 1.00 49.19 205 GLU A C 1
ATOM 1627 O O . GLU A 1 205 ? 8.653 -14.624 31.611 1.00 49.19 205 GLU A O 1
ATOM 1632 N N . ARG A 1 206 ? 8.519 -12.609 32.630 1.00 37.69 206 ARG A N 1
ATOM 1633 C CA . ARG A 1 206 ? 8.752 -12.915 34.043 1.00 37.69 206 ARG A CA 1
ATOM 1634 C C . ARG A 1 206 ? 8.334 -11.724 34.887 1.00 37.69 206 ARG A C 1
ATOM 1636 O O . ARG A 1 206 ? 8.680 -10.589 34.493 1.00 37.69 206 ARG A O 1
#

InterPro domains:
  IPR005828 Major facilitator, sugar transporter-like [PF00083] (2-190)
  IPR020846 Major facilitator superfamily domain [PS50850] (1-206)
  IPR036259 MFS transporter superfamily [G3DSA:1.20.1250.20] (1-194)
  IPR036259 MFS transporter superfamily [SSF103473] (3-193)
  IPR050360 Major Facilitator Superfamily Sugar Transporters [PTHR48022] (1-191)